Protein AF-X1A8I9-F1 (afdb_monomer_lite)

Sequence (189 aa):
MTPKPSTSNLKALINVIISNGKTGNLRSVVKTLADFEKEVKHHRGDAEIQLLLAEAYRHALEPFGVAKKFRDCEQMILKIEAILKTQSQSEDLQEFYGEAIGALIYHYIMNEMDKDVHKTLTKLGNFARKHQTNPFVQFNYAMALSQVAEYFSEKENKDIAYNILWEIVGLVTFFPGKEILTQVSDGLV

pLDDT: mean 90.45, std 12.4, range [36.66, 98.62]

Secondary structure (DSSP, 8-state):
-PPPPPHHHHHHHHHHHHHHHHTT-HHHHHHHHHHHHHHHTT-TT-HHHHHHHHHHHHHHHHHHHHTT-HHHHHHHHHHHHHHHHHSTT-HHHHHHHHHHHHHHHHHHHTTT-HHHHHHHHHHHHHHHHH-TT-HHHHHHHHHHHHHHHHHHHHTT-HHHHHHHHHHHHHHHHH-TTHHHHHHHHHTT-

Radius of gyration: 17.52 Å; chains: 1; bounding box: 38×37×51 Å

Organism: NCBI:txid412755

Foldseek 3Di:
DDDQDDPVVLVVLLVQLLVCLVVLVLVSLVVSLVVLCVNCVVVLVPLSSLLSNLSSLLSSLRSCLVVVVLVSLVVSLVSLVVSCVVVVPDLSSLLSSLSSLLSSLVSCLVVVVLVSNVVSLVVLVVSCVVVLQRVSSLLSSLLSLLSVLVSCVVVVVNVSNVVSVVVLVVSCVPRPPNPSSVVSVVVVD

Structure (mmCIF, N/CA/C/O backbone):
data_AF-X1A8I9-F1
#
_entry.id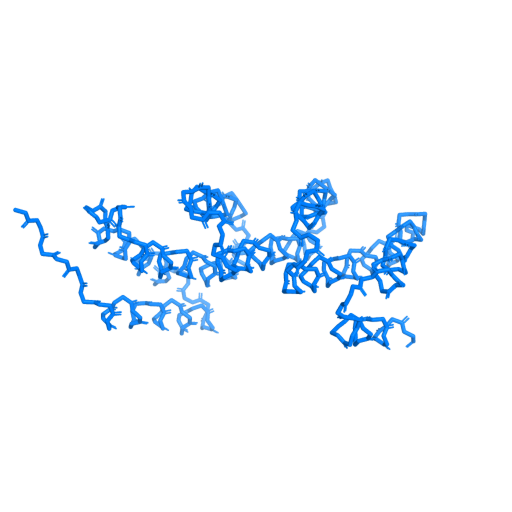   AF-X1A8I9-F1
#
loop_
_atom_site.group_PDB
_atom_site.id
_atom_site.type_symbol
_atom_site.label_atom_id
_atom_site.label_alt_id
_atom_site.label_comp_id
_atom_site.label_asym_id
_atom_site.label_entity_id
_atom_site.label_seq_id
_atom_site.pdbx_PDB_ins_code
_atom_site.Cartn_x
_atom_site.Cartn_y
_atom_site.Cartn_z
_atom_site.occupancy
_atom_site.B_iso_or_equiv
_atom_site.auth_seq_id
_atom_site.auth_comp_id
_atom_site.auth_asym_id
_atom_site.auth_atom_id
_atom_site.pdbx_PDB_model_num
ATOM 1 N N . MET A 1 1 ? -21.464 -5.418 25.730 1.00 61.88 1 MET A N 1
ATOM 2 C CA . MET A 1 1 ? -20.718 -4.673 24.692 1.00 61.88 1 MET A CA 1
ATOM 3 C C . MET A 1 1 ? -19.238 -4.869 24.960 1.00 61.88 1 MET A C 1
ATOM 5 O O . MET A 1 1 ? -18.848 -4.795 26.118 1.00 61.88 1 MET A O 1
ATOM 9 N N . THR A 1 2 ? -18.441 -5.194 23.944 1.00 78.44 2 THR A N 1
ATOM 10 C CA . THR A 1 2 ? -16.981 -5.312 24.086 1.00 78.44 2 THR A CA 1
ATOM 11 C C . THR A 1 2 ? -16.399 -3.914 24.333 1.00 78.44 2 THR A C 1
ATOM 13 O O . THR A 1 2 ? -16.814 -2.992 23.626 1.00 78.44 2 THR A O 1
ATOM 16 N N . PRO A 1 3 ? -15.497 -3.714 25.313 1.00 87.00 3 PRO A N 1
ATOM 17 C CA . PRO A 1 3 ? -14.913 -2.398 25.560 1.00 87.00 3 PRO A CA 1
ATOM 18 C C . PRO A 1 3 ? -14.210 -1.857 24.307 1.00 87.00 3 PRO A C 1
ATOM 20 O O . PRO A 1 3 ? -13.657 -2.636 23.524 1.00 87.00 3 PRO A O 1
ATOM 23 N N . LYS A 1 4 ? -14.243 -0.530 24.106 1.00 90.25 4 LYS A N 1
ATOM 24 C CA . LYS A 1 4 ? -13.444 0.130 23.062 1.00 90.25 4 LYS A CA 1
ATOM 25 C C . LYS A 1 4 ? -11.959 -0.100 23.380 1.00 90.25 4 LYS A C 1
ATOM 27 O O . LYS A 1 4 ? -11.560 0.164 24.517 1.00 90.25 4 LYS A O 1
ATOM 32 N N . PRO A 1 5 ? -11.151 -0.605 22.434 1.00 91.62 5 PRO A N 1
ATOM 33 C CA . PRO A 1 5 ? -9.731 -0.798 22.667 1.00 91.62 5 PRO A CA 1
ATOM 34 C C . PRO A 1 5 ? -9.033 0.543 22.866 1.00 91.62 5 PRO A C 1
ATOM 36 O O . PRO A 1 5 ? -9.417 1.558 22.281 1.00 91.62 5 PRO A O 1
ATOM 39 N N . SER A 1 6 ? -7.987 0.542 23.689 1.00 94.56 6 SER A N 1
ATOM 40 C CA . SER A 1 6 ? -7.171 1.737 23.882 1.00 94.56 6 SER A CA 1
ATOM 41 C C . SER A 1 6 ? -6.434 2.084 22.591 1.00 94.56 6 SER A C 1
ATOM 43 O O . SER A 1 6 ? -5.665 1.272 22.072 1.00 94.56 6 SER A O 1
ATOM 45 N N . THR A 1 7 ? -6.601 3.312 22.104 1.00 94.25 7 THR A N 1
ATOM 46 C CA . THR A 1 7 ? -5.900 3.803 20.909 1.00 94.25 7 THR A CA 1
ATOM 47 C C . THR A 1 7 ? -4.387 3.843 21.120 1.00 94.25 7 THR A C 1
ATOM 49 O O . THR A 1 7 ? -3.635 3.594 20.180 1.00 94.25 7 THR A O 1
ATOM 52 N N . SER A 1 8 ? -3.915 4.040 22.358 1.00 95.19 8 SER A N 1
ATOM 53 C CA . SER A 1 8 ? -2.490 3.919 22.691 1.00 95.19 8 SER A CA 1
ATOM 54 C C . SER A 1 8 ? -1.966 2.491 22.513 1.00 95.19 8 SER A C 1
ATOM 56 O O . SER A 1 8 ? -0.863 2.308 21.999 1.00 95.19 8 SER A O 1
ATOM 58 N N . ASN A 1 9 ? -2.765 1.476 22.859 1.00 94.69 9 ASN A N 1
ATOM 59 C CA . ASN A 1 9 ? -2.388 0.075 22.668 1.00 94.69 9 ASN A CA 1
ATOM 60 C C . ASN A 1 9 ? -2.350 -0.276 21.177 1.00 94.69 9 ASN A C 1
ATOM 62 O O . ASN A 1 9 ? -1.416 -0.936 20.733 1.00 94.69 9 ASN A O 1
ATOM 66 N N . LEU A 1 10 ? -3.316 0.208 20.391 1.00 97.38 10 LEU A N 1
ATOM 67 C CA . LEU A 1 10 ? -3.319 0.022 18.937 1.00 97.38 10 LEU A CA 1
ATOM 68 C C . LEU A 1 10 ? -2.084 0.667 18.285 1.00 97.38 10 LEU A C 1
ATOM 70 O O . LEU A 1 10 ? -1.383 0.013 17.515 1.00 97.38 10 LEU A O 1
ATOM 74 N N . LYS A 1 11 ? -1.735 1.901 18.669 1.00 97.62 11 LYS A N 1
ATOM 75 C CA . LYS A 1 11 ? -0.495 2.558 18.216 1.00 97.62 11 LYS A CA 1
ATOM 76 C C . LYS A 1 11 ? 0.761 1.779 18.619 1.00 97.62 11 LYS A C 1
ATOM 78 O O . LYS A 1 11 ? 1.699 1.667 17.833 1.00 97.62 11 LYS A O 1
ATOM 83 N N . ALA A 1 12 ? 0.780 1.182 19.811 1.00 97.31 12 ALA A N 1
ATOM 84 C CA . ALA A 1 12 ? 1.879 0.313 20.224 1.00 97.31 12 ALA A CA 1
ATOM 85 C C . ALA A 1 12 ? 1.997 -0.937 19.332 1.00 97.31 12 ALA A C 1
ATOM 87 O O . ALA A 1 12 ? 3.107 -1.302 18.949 1.00 97.31 12 ALA A O 1
ATOM 88 N N . LEU A 1 13 ? 0.880 -1.560 18.938 1.00 97.81 13 LEU A N 1
ATOM 89 C CA . LEU A 1 13 ? 0.888 -2.691 18.002 1.00 97.81 13 LEU A CA 1
ATOM 90 C C . LEU A 1 13 ? 1.410 -2.291 16.610 1.00 97.81 13 LEU A C 1
ATOM 92 O O . LEU A 1 13 ? 2.198 -3.038 16.032 1.00 97.81 13 LEU A O 1
ATOM 96 N N . ILE A 1 14 ? 1.056 -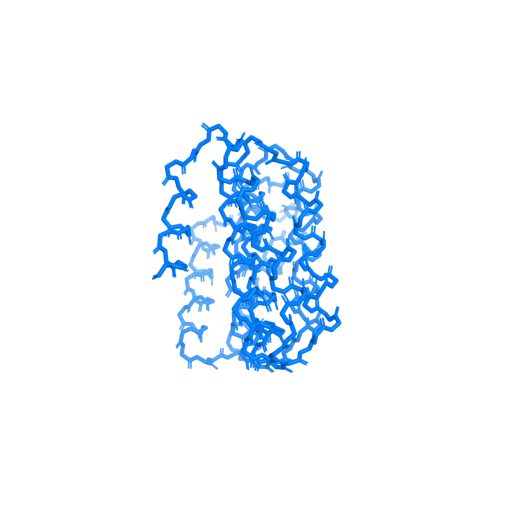1.105 16.100 1.00 98.19 14 ILE A N 1
ATOM 97 C CA . ILE A 1 14 ? 1.631 -0.562 14.850 1.00 98.19 14 ILE A CA 1
ATOM 98 C C . ILE A 1 14 ? 3.152 -0.421 14.974 1.00 98.19 14 ILE A C 1
ATOM 100 O O . ILE A 1 14 ? 3.891 -0.906 14.119 1.00 98.19 14 ILE A O 1
ATOM 104 N N . ASN A 1 15 ? 3.647 0.147 16.075 1.00 98.06 15 ASN A N 1
ATOM 105 C CA . ASN A 1 15 ? 5.089 0.264 16.310 1.00 98.06 15 ASN A CA 1
ATOM 106 C C . ASN A 1 15 ? 5.792 -1.102 16.360 1.00 98.06 15 ASN A C 1
ATOM 108 O O . ASN A 1 15 ? 6.912 -1.244 15.866 1.00 98.06 15 ASN A O 1
ATOM 112 N N . VAL A 1 16 ? 5.132 -2.125 16.910 1.00 97.88 16 VAL A N 1
ATOM 113 C CA . VAL A 1 16 ? 5.636 -3.506 16.902 1.00 97.88 16 VAL A CA 1
ATOM 114 C C . VAL A 1 16 ? 5.678 -4.069 15.477 1.00 97.88 16 VAL A C 1
ATOM 116 O O . VAL A 1 16 ? 6.679 -4.695 15.123 1.00 97.88 16 VAL A O 1
ATOM 119 N N . ILE A 1 17 ? 4.662 -3.820 14.641 1.00 98.31 17 ILE A N 1
ATOM 120 C CA . ILE A 1 17 ? 4.673 -4.180 13.209 1.00 98.31 17 ILE A CA 1
ATOM 121 C C . ILE A 1 17 ? 5.866 -3.521 12.509 1.00 98.31 17 ILE A C 1
ATOM 123 O O . ILE A 1 17 ? 6.646 -4.211 11.856 1.00 98.31 17 ILE A O 1
ATOM 127 N N . ILE A 1 18 ? 6.063 -2.216 12.708 1.00 97.56 18 ILE A N 1
ATOM 128 C CA . ILE A 1 18 ? 7.164 -1.451 12.106 1.00 97.56 18 ILE A CA 1
ATOM 129 C C . ILE A 1 18 ? 8.524 -2.010 12.533 1.00 97.56 18 ILE A C 1
ATOM 131 O O . ILE A 1 18 ? 9.386 -2.272 11.694 1.00 97.56 18 ILE A O 1
ATOM 135 N N . SER A 1 19 ? 8.732 -2.205 13.836 1.00 97.69 19 SER A N 1
ATOM 136 C CA . SER A 1 19 ? 10.005 -2.685 14.385 1.00 97.69 19 SER A CA 1
ATOM 137 C C . SER A 1 19 ? 10.343 -4.103 13.909 1.00 97.69 19 SER A C 1
ATOM 139 O O . SER A 1 19 ? 11.474 -4.371 13.495 1.00 97.69 19 SER A O 1
ATOM 141 N N . ASN A 1 20 ? 9.359 -5.006 13.888 1.00 97.50 20 ASN A N 1
ATOM 142 C CA . ASN A 1 20 ? 9.565 -6.361 13.376 1.00 97.50 20 ASN A CA 1
ATOM 143 C C . ASN A 1 20 ? 9.741 -6.386 11.854 1.00 97.50 20 ASN A C 1
ATOM 145 O O . ASN A 1 20 ? 10.536 -7.178 11.356 1.00 97.50 20 ASN A O 1
ATOM 149 N N . GLY A 1 21 ? 9.063 -5.500 11.119 1.00 95.19 21 GLY A N 1
ATOM 150 C CA . GLY A 1 21 ? 9.255 -5.338 9.680 1.00 95.19 21 GLY A CA 1
ATOM 151 C C . GLY A 1 21 ? 10.690 -4.935 9.340 1.00 95.19 21 GLY A C 1
ATOM 152 O O . GLY A 1 21 ? 11.332 -5.595 8.529 1.00 95.19 21 GLY A O 1
ATOM 153 N N . LYS A 1 22 ? 11.242 -3.941 10.052 1.00 94.50 22 LYS A N 1
ATOM 154 C CA . LYS A 1 22 ? 12.639 -3.488 9.891 1.00 94.50 22 LYS A CA 1
ATOM 155 C C . LYS A 1 22 ? 13.680 -4.575 10.168 1.00 94.50 22 LYS A C 1
ATOM 157 O O . LYS A 1 22 ? 14.777 -4.518 9.627 1.00 94.50 22 LYS A O 1
ATOM 162 N N . THR A 1 23 ? 13.355 -5.550 11.014 1.00 94.31 23 THR A N 1
ATOM 163 C CA . THR A 1 23 ? 14.250 -6.668 11.361 1.00 94.31 23 THR A CA 1
ATOM 164 C C . THR A 1 23 ? 13.974 -7.936 10.544 1.00 94.31 23 THR A C 1
ATOM 166 O O . THR A 1 23 ? 14.586 -8.971 10.799 1.00 94.31 23 THR A O 1
ATOM 169 N N . GLY A 1 24 ? 13.052 -7.888 9.573 1.00 92.12 24 GLY A N 1
ATOM 170 C CA . GLY A 1 24 ? 12.683 -9.037 8.740 1.00 92.12 24 GLY A CA 1
ATOM 171 C C . GLY A 1 24 ? 11.894 -10.129 9.475 1.00 92.12 24 GLY A C 1
ATOM 172 O O . GLY A 1 24 ? 11.687 -11.217 8.936 1.00 92.12 24 GLY A O 1
ATOM 173 N N . ASN A 1 25 ? 11.417 -9.871 10.697 1.00 96.69 25 ASN A N 1
ATOM 174 C CA . ASN A 1 25 ? 10.667 -10.840 11.493 1.00 96.69 25 ASN A CA 1
ATOM 175 C C . ASN A 1 25 ? 9.191 -10.906 11.059 1.00 96.69 25 ASN A C 1
ATOM 177 O O . ASN A 1 25 ? 8.275 -10.520 11.794 1.00 96.69 25 ASN A O 1
ATOM 181 N N . LEU A 1 26 ? 8.954 -11.435 9.855 1.00 97.25 26 LEU A N 1
ATOM 182 C CA . LEU A 1 26 ? 7.621 -11.532 9.256 1.00 97.25 26 LEU A CA 1
ATOM 183 C C . LEU A 1 26 ? 6.633 -12.309 10.135 1.00 97.25 26 LEU A C 1
ATOM 185 O O . LEU A 1 26 ? 5.469 -11.935 10.236 1.00 97.25 26 LEU A O 1
ATOM 189 N N . ARG A 1 27 ? 7.082 -13.373 10.814 1.00 97.75 27 ARG A N 1
ATOM 190 C CA . ARG A 1 27 ? 6.214 -14.164 11.703 1.00 97.75 27 ARG A CA 1
ATOM 191 C C . ARG A 1 27 ? 5.628 -13.305 12.823 1.00 97.75 27 ARG A C 1
ATOM 193 O O . ARG A 1 27 ? 4.457 -13.466 13.163 1.00 97.75 27 ARG A O 1
ATOM 200 N N . SER A 1 28 ? 6.438 -12.413 13.391 1.00 97.69 28 SER A N 1
ATOM 201 C CA . SER A 1 28 ? 5.985 -11.477 14.417 1.00 97.69 28 SER A CA 1
ATOM 202 C C . SER A 1 28 ? 5.015 -10.451 13.835 1.00 97.69 28 SER A C 1
ATOM 204 O O . SER A 1 28 ? 3.942 -10.267 14.396 1.00 97.69 28 SER A O 1
ATOM 206 N N . VAL A 1 29 ? 5.312 -9.893 12.653 1.00 98.25 29 VAL A N 1
ATOM 207 C CA . VAL A 1 29 ? 4.397 -8.979 11.942 1.00 98.25 29 VAL A CA 1
ATOM 208 C C . VAL A 1 29 ? 3.024 -9.618 11.713 1.00 98.25 29 VAL A C 1
ATOM 210 O O . VAL A 1 29 ? 2.011 -9.026 12.074 1.00 98.25 29 VAL A O 1
ATOM 213 N N . VAL A 1 30 ? 2.982 -10.846 11.181 1.00 98.12 30 VAL A N 1
ATOM 214 C CA . VAL A 1 30 ? 1.737 -11.602 10.945 1.00 98.12 30 VAL A CA 1
ATOM 215 C C . VAL A 1 30 ? 0.946 -11.765 12.241 1.00 98.12 30 VAL A C 1
ATOM 217 O O . VAL A 1 30 ? -0.258 -11.518 12.269 1.00 98.12 30 VAL A O 1
ATOM 220 N N . LYS A 1 31 ? 1.619 -12.172 13.324 1.00 98.25 31 LYS A N 1
ATOM 221 C CA . LYS A 1 31 ? 0.973 -12.368 14.622 1.00 98.25 31 LYS A CA 1
ATOM 222 C C . LYS A 1 31 ? 0.409 -11.053 15.164 1.00 98.25 31 LYS A C 1
ATOM 224 O O . LYS A 1 31 ? -0.756 -11.012 15.539 1.00 98.25 31 LYS A O 1
ATOM 229 N N . THR A 1 32 ? 1.208 -9.988 15.175 1.00 98.19 32 THR A N 1
ATOM 230 C CA . THR A 1 32 ? 0.796 -8.677 15.689 1.00 98.19 32 THR A CA 1
ATOM 231 C C . THR A 1 32 ? -0.357 -8.089 14.881 1.00 98.19 32 THR A C 1
ATOM 233 O O . THR A 1 32 ? -1.281 -7.540 15.474 1.00 98.19 32 THR A O 1
ATOM 236 N N . LEU A 1 33 ? -0.354 -8.246 13.554 1.00 98.19 33 LEU A N 1
ATOM 237 C CA . LEU A 1 33 ? -1.463 -7.806 12.711 1.00 98.19 33 LEU A CA 1
ATOM 238 C C . LEU A 1 33 ? -2.749 -8.594 13.007 1.00 98.19 33 LEU A C 1
ATOM 240 O O . LEU A 1 33 ? -3.811 -7.994 13.136 1.00 98.19 33 LEU A O 1
ATOM 244 N N . ALA A 1 34 ? -2.663 -9.916 13.188 1.00 97.81 34 ALA A N 1
ATOM 245 C CA . ALA A 1 34 ? -3.818 -10.735 13.562 1.00 97.81 34 ALA A CA 1
ATOM 246 C C . ALA A 1 34 ? -4.368 -10.377 14.957 1.00 97.81 34 ALA A C 1
ATOM 248 O O . ALA A 1 34 ? -5.585 -10.328 15.156 1.00 97.81 34 ALA A O 1
ATOM 249 N N . ASP A 1 35 ? -3.484 -10.096 15.919 1.00 96.00 35 ASP A N 1
ATOM 250 C CA . ASP A 1 35 ? -3.868 -9.623 17.251 1.00 96.00 35 ASP A CA 1
ATOM 251 C C . ASP A 1 35 ? -4.566 -8.253 17.162 1.00 96.00 35 ASP A C 1
ATOM 253 O O . ASP A 1 35 ? -5.617 -8.061 17.777 1.00 96.00 35 ASP A O 1
ATOM 257 N N . PHE A 1 36 ? -4.056 -7.341 16.323 1.00 97.38 36 PHE A N 1
ATOM 258 C CA . PHE A 1 36 ? -4.693 -6.054 16.035 1.00 97.38 36 PHE A CA 1
ATOM 259 C C . PHE A 1 36 ? -6.101 -6.251 15.453 1.00 97.38 36 PHE A C 1
ATOM 261 O O . PHE A 1 36 ? -7.072 -5.717 15.991 1.00 97.38 36 PHE A O 1
ATOM 268 N N . GLU A 1 37 ? -6.245 -7.042 14.384 1.00 96.75 37 GLU A N 1
ATOM 269 C CA . GLU A 1 37 ? -7.536 -7.328 13.740 1.00 96.75 37 GLU A CA 1
ATOM 270 C C . GLU A 1 37 ? -8.562 -7.894 14.732 1.00 96.75 37 GLU A C 1
ATOM 272 O O . GLU A 1 37 ? -9.739 -7.514 14.721 1.00 96.75 37 GLU A O 1
ATOM 277 N N . LYS A 1 38 ? -8.119 -8.797 15.613 1.00 95.38 38 LYS A N 1
ATOM 278 C CA . LYS A 1 38 ? -8.961 -9.407 16.644 1.00 95.38 38 LYS A CA 1
ATOM 279 C C . LYS A 1 38 ? -9.448 -8.382 17.664 1.00 95.38 38 LYS A C 1
ATOM 281 O O . LYS A 1 38 ? -10.610 -8.463 18.068 1.00 95.38 38 LYS A O 1
ATOM 286 N N . GLU A 1 39 ? -8.587 -7.454 18.063 1.00 95.06 39 GLU A N 1
ATOM 287 C CA . GLU A 1 39 ? -8.893 -6.407 19.039 1.00 95.06 39 GLU A CA 1
ATOM 288 C C . GLU A 1 39 ? -9.952 -5.431 18.500 1.00 95.06 39 GLU A C 1
ATOM 290 O O . GLU A 1 39 ? -10.891 -5.042 19.200 1.00 95.06 39 GLU A O 1
ATOM 295 N N . VAL A 1 40 ? -9.874 -5.100 17.209 1.00 96.12 40 VAL A N 1
ATOM 296 C CA . VAL A 1 40 ? -10.750 -4.096 16.584 1.00 96.12 40 VAL A CA 1
ATOM 297 C C . VAL A 1 40 ? -11.999 -4.675 15.914 1.00 96.12 40 VAL A C 1
ATOM 299 O O . VAL A 1 40 ? -12.860 -3.924 15.455 1.00 96.12 40 VAL A O 1
ATOM 302 N N . LYS A 1 41 ? -12.162 -6.007 15.877 1.00 94.81 41 LYS A N 1
ATOM 303 C CA . LYS A 1 41 ? -13.223 -6.688 15.104 1.00 94.81 41 LYS A CA 1
ATOM 304 C C . LYS A 1 41 ? -14.652 -6.224 15.406 1.00 94.81 41 LYS A C 1
ATOM 306 O O . LYS A 1 41 ? -15.509 -6.308 14.526 1.00 94.81 41 LYS A O 1
ATOM 311 N N . HIS A 1 42 ? -14.916 -5.773 16.634 1.00 94.25 42 HIS A N 1
ATOM 312 C CA . HIS A 1 42 ? -16.237 -5.325 17.095 1.00 94.25 42 HIS A CA 1
ATOM 313 C C . HIS A 1 42 ? -16.442 -3.807 16.981 1.00 94.25 42 HIS A C 1
ATOM 315 O O . HIS A 1 42 ? -17.520 -3.320 17.303 1.00 94.25 42 HIS A O 1
ATOM 321 N N . HIS A 1 43 ? -15.444 -3.079 16.476 1.00 93.44 43 HIS A N 1
ATOM 322 C CA . HIS A 1 43 ? -15.409 -1.615 16.414 1.00 93.44 43 HIS A CA 1
ATOM 323 C C . HIS A 1 43 ? -15.286 -1.112 14.969 1.00 93.44 43 HIS A C 1
ATOM 325 O O . HIS A 1 43 ? -14.605 -0.134 14.680 1.00 93.44 43 HIS A O 1
ATOM 331 N N . ARG A 1 44 ? -15.962 -1.794 14.032 1.00 89.56 44 ARG A N 1
ATOM 332 C CA . ARG A 1 44 ? -15.927 -1.471 12.589 1.00 89.56 44 ARG A CA 1
ATOM 333 C C . ARG A 1 44 ? -16.541 -0.116 12.230 1.00 89.56 44 ARG A C 1
ATOM 335 O O . ARG A 1 44 ? -16.253 0.403 11.161 1.00 89.56 44 ARG A O 1
ATOM 342 N N . GLY A 1 45 ? -17.400 0.421 13.095 1.00 91.75 45 GLY A N 1
ATOM 343 C CA . GLY A 1 45 ? -18.020 1.736 12.918 1.00 91.75 45 GLY A CA 1
ATOM 344 C C . GLY A 1 45 ? -17.215 2.896 13.507 1.00 91.75 45 GLY A C 1
ATOM 345 O O . GLY A 1 45 ? -17.628 4.039 13.357 1.00 91.75 45 GLY A O 1
ATOM 346 N N . ASP A 1 46 ? -16.104 2.623 14.195 1.00 95.75 46 ASP A N 1
ATOM 347 C CA . ASP A 1 46 ? -15.276 3.658 14.811 1.00 95.75 46 ASP A CA 1
ATOM 348 C C . ASP A 1 46 ? -14.192 4.114 13.825 1.00 95.75 46 ASP A C 1
ATOM 350 O O . ASP A 1 46 ? -13.270 3.361 13.506 1.00 95.75 46 ASP A O 1
ATOM 354 N N . ALA A 1 47 ? -14.339 5.342 13.323 1.00 95.56 47 ALA A N 1
ATOM 355 C CA . ALA A 1 47 ? -13.480 5.925 12.294 1.00 95.56 47 ALA A CA 1
ATOM 356 C C . ALA A 1 47 ? -11.995 5.937 12.692 1.00 95.56 47 ALA A C 1
ATOM 358 O O . ALA A 1 47 ? -11.147 5.525 11.904 1.00 95.56 47 ALA A O 1
ATOM 359 N N . GLU A 1 48 ? -11.694 6.326 13.934 1.00 96.31 48 GLU A N 1
ATOM 360 C CA . GLU A 1 48 ? -10.328 6.395 14.465 1.00 96.31 48 GLU A CA 1
ATOM 361 C C . GLU A 1 48 ? -9.692 5.000 14.530 1.00 96.31 48 GLU A C 1
ATOM 363 O O . GLU A 1 48 ? -8.546 4.803 14.128 1.00 96.31 48 GLU A O 1
ATOM 368 N N . ILE A 1 49 ? -10.451 3.996 14.976 1.00 97.00 49 ILE A N 1
ATOM 369 C CA . ILE A 1 49 ? -9.972 2.610 15.016 1.00 97.00 49 ILE A CA 1
ATOM 370 C C . ILE A 1 49 ? -9.739 2.061 13.605 1.00 97.00 49 ILE A C 1
ATOM 372 O O . ILE A 1 49 ? -8.754 1.357 13.375 1.00 97.00 49 ILE A O 1
ATOM 376 N N . GLN A 1 50 ? -10.633 2.356 12.659 1.00 97.69 50 GLN A N 1
ATOM 377 C CA . GLN A 1 50 ? -10.464 1.912 11.276 1.00 97.69 50 GLN A CA 1
ATOM 378 C C . GLN A 1 50 ? -9.282 2.607 10.587 1.00 97.69 50 GLN A C 1
ATOM 380 O O . GLN A 1 50 ? -8.588 1.958 9.806 1.00 97.69 50 GLN A O 1
ATOM 385 N N . LEU A 1 51 ? -9.009 3.874 10.910 1.00 98.00 51 LEU A N 1
ATOM 386 C CA . LEU A 1 51 ? -7.819 4.583 10.440 1.00 98.00 51 LEU A CA 1
ATOM 387 C C . LEU A 1 51 ? -6.536 3.887 10.915 1.00 98.00 51 LEU A C 1
ATOM 389 O O . LEU A 1 51 ? -5.688 3.543 10.095 1.00 98.00 51 LEU A O 1
ATOM 393 N N . LEU A 1 52 ? -6.439 3.574 12.212 1.00 98.31 52 LEU A N 1
ATOM 394 C CA . LEU A 1 52 ? -5.289 2.849 12.771 1.00 98.31 52 LEU A CA 1
ATOM 395 C C . LEU A 1 52 ? -5.154 1.432 12.184 1.00 98.31 52 LEU A C 1
ATOM 397 O O . LEU A 1 52 ? -4.048 0.934 11.986 1.00 98.31 52 LEU A O 1
ATOM 401 N N . LEU A 1 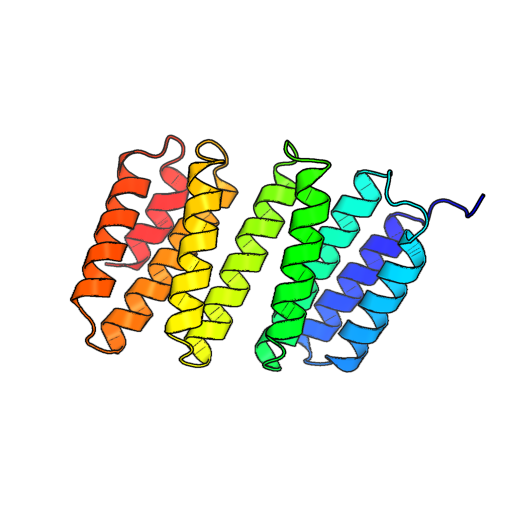53 ? -6.270 0.763 11.879 1.00 98.38 53 LEU A N 1
ATOM 402 C CA . LEU A 1 53 ? -6.236 -0.536 11.207 1.00 98.38 53 LEU A CA 1
ATOM 403 C C . LEU A 1 53 ? -5.690 -0.423 9.771 1.00 98.38 53 LEU A C 1
ATOM 405 O O . LEU A 1 53 ? -4.906 -1.272 9.347 1.00 98.38 53 LEU A O 1
ATOM 409 N N . ALA A 1 54 ? -6.083 0.613 9.025 1.00 98.50 54 ALA A N 1
ATOM 410 C CA . ALA A 1 54 ? -5.553 0.874 7.688 1.00 98.50 54 ALA A CA 1
ATOM 411 C C . ALA A 1 54 ? -4.048 1.185 7.724 1.00 98.50 54 ALA A C 1
ATOM 413 O O . ALA A 1 54 ? -3.291 0.621 6.933 1.00 98.50 54 ALA A O 1
ATOM 414 N N . GLU A 1 55 ? -3.609 1.992 8.692 1.00 98.38 55 GLU A N 1
ATOM 415 C CA . GLU A 1 55 ? -2.195 2.265 8.960 1.00 98.38 55 GLU A CA 1
ATOM 416 C C . GLU A 1 55 ? -1.421 0.962 9.244 1.00 98.38 55 GLU A C 1
ATOM 418 O O . GLU A 1 55 ? -0.376 0.702 8.644 1.00 98.38 55 GLU A O 1
ATOM 423 N N . ALA A 1 56 ? -1.963 0.076 10.088 1.00 98.44 56 ALA A N 1
ATOM 424 C CA . ALA A 1 56 ? -1.347 -1.217 10.389 1.00 98.44 56 ALA A CA 1
ATOM 425 C C . ALA A 1 56 ? -1.163 -2.091 9.133 1.00 98.44 56 ALA A C 1
ATOM 427 O O . ALA A 1 56 ? -0.084 -2.658 8.937 1.00 98.44 56 ALA A O 1
ATOM 428 N N . TYR A 1 57 ? -2.173 -2.172 8.256 1.00 98.62 57 TYR A N 1
ATOM 429 C CA . TYR A 1 57 ? -2.049 -2.872 6.970 1.00 98.62 57 TYR A CA 1
ATOM 430 C C . TYR A 1 57 ? -0.976 -2.249 6.076 1.00 98.62 57 TYR A C 1
ATOM 432 O O . TYR A 1 57 ? -0.155 -2.969 5.509 1.00 98.62 57 TYR A O 1
ATOM 440 N N . ARG A 1 58 ? -0.951 -0.916 5.986 1.00 97.88 58 ARG A N 1
ATOM 441 C CA . ARG A 1 58 ? 0.024 -0.153 5.201 1.00 97.88 58 ARG A CA 1
ATOM 442 C C . ARG A 1 58 ? 1.459 -0.442 5.661 1.00 97.88 58 ARG A C 1
ATOM 444 O O . ARG A 1 58 ? 2.319 -0.720 4.832 1.00 97.88 58 ARG A O 1
ATOM 451 N N . HIS A 1 59 ? 1.718 -0.502 6.972 1.00 97.25 59 HIS A N 1
ATOM 452 C CA . HIS A 1 59 ? 3.032 -0.896 7.509 1.00 97.25 59 HIS A CA 1
ATOM 453 C C . HIS A 1 59 ? 3.369 -2.379 7.352 1.00 97.25 59 HIS A C 1
ATOM 455 O O . HIS A 1 59 ? 4.546 -2.714 7.221 1.00 97.25 59 HIS A O 1
ATOM 461 N N . ALA A 1 60 ? 2.378 -3.267 7.348 1.00 97.81 60 ALA A N 1
ATOM 462 C CA . ALA A 1 60 ? 2.611 -4.688 7.129 1.00 97.81 60 ALA A CA 1
ATOM 463 C C . ALA A 1 60 ? 2.943 -5.022 5.663 1.00 97.81 60 ALA A C 1
ATOM 465 O O . ALA A 1 60 ? 3.562 -6.053 5.417 1.00 97.81 60 ALA A O 1
ATOM 466 N N . LEU A 1 61 ? 2.593 -4.171 4.693 1.00 97.06 61 LEU A N 1
ATOM 467 C CA . LEU A 1 61 ? 2.857 -4.443 3.276 1.00 97.06 61 LEU A CA 1
ATOM 468 C C . LEU A 1 61 ? 4.331 -4.668 2.966 1.00 97.06 61 LEU A C 1
ATOM 470 O O . LEU A 1 61 ? 4.654 -5.619 2.261 1.00 97.06 61 LEU A O 1
ATOM 474 N N . GLU A 1 62 ? 5.215 -3.841 3.517 1.00 94.56 62 GLU A N 1
ATOM 475 C CA . GLU A 1 62 ? 6.645 -3.902 3.216 1.00 94.56 62 GLU A CA 1
ATOM 476 C C . GLU A 1 62 ? 7.277 -5.269 3.548 1.00 94.56 62 GLU A C 1
ATOM 478 O O . GLU A 1 62 ? 7.780 -5.932 2.639 1.00 94.56 62 GLU A O 1
ATOM 483 N N . PRO A 1 63 ? 7.203 -5.785 4.793 1.00 96.88 63 PRO A N 1
ATOM 484 C CA . PRO A 1 63 ? 7.774 -7.094 5.104 1.00 96.88 63 PRO A CA 1
ATOM 485 C C . PRO A 1 63 ? 7.106 -8.251 4.342 1.00 96.88 63 PRO A C 1
ATOM 487 O O . PRO A 1 63 ? 7.765 -9.254 4.062 1.00 96.88 63 PRO A O 1
ATOM 490 N N . PHE A 1 64 ? 5.821 -8.144 3.986 1.00 98.06 64 PHE A N 1
ATOM 491 C CA . PHE A 1 64 ? 5.160 -9.147 3.144 1.00 98.06 64 PHE A CA 1
ATOM 492 C C . PHE A 1 64 ? 5.644 -9.086 1.688 1.00 98.06 64 PHE A C 1
ATOM 494 O O . PHE A 1 64 ? 5.864 -10.137 1.080 1.00 98.06 64 PHE A O 1
ATOM 501 N N . GLY A 1 65 ? 5.851 -7.884 1.147 1.00 96.94 65 GLY A N 1
ATOM 502 C CA . GLY A 1 65 ? 6.395 -7.645 -0.189 1.00 96.94 65 GLY A CA 1
ATOM 503 C C . GLY A 1 65 ? 7.808 -8.201 -0.337 1.00 96.94 65 GLY A C 1
ATOM 504 O O . GLY A 1 65 ? 8.048 -9.015 -1.229 1.00 96.94 65 GLY A O 1
ATOM 505 N N . VAL A 1 66 ? 8.691 -7.902 0.624 1.00 96.06 66 VAL A N 1
ATOM 506 C CA . VAL A 1 66 ? 10.050 -8.474 0.702 1.00 96.06 66 VAL A CA 1
ATOM 507 C C . VAL A 1 66 ? 10.013 -10.007 0.726 1.00 96.06 66 VAL A C 1
ATOM 509 O O . VAL A 1 66 ? 10.811 -10.675 0.069 1.00 96.06 66 VAL A O 1
ATOM 512 N N . ALA A 1 67 ? 9.046 -10.590 1.436 1.00 96.88 67 ALA A N 1
ATOM 513 C CA . ALA A 1 67 ? 8.843 -12.036 1.494 1.00 96.88 67 ALA A CA 1
ATOM 514 C C . ALA A 1 67 ? 8.078 -12.625 0.290 1.00 96.88 67 ALA A C 1
ATOM 516 O O . ALA A 1 67 ? 7.706 -13.805 0.318 1.00 96.88 67 ALA A O 1
ATOM 517 N N . LYS A 1 68 ? 7.825 -11.824 -0.753 1.00 97.50 68 LYS A N 1
ATOM 518 C CA . LYS A 1 68 ? 7.106 -12.191 -1.985 1.00 97.50 68 LYS A CA 1
ATOM 519 C C . LYS A 1 68 ? 5.696 -12.737 -1.736 1.00 97.50 68 LYS A C 1
ATOM 521 O O . LYS A 1 68 ? 5.185 -13.580 -2.474 1.00 97.50 68 LYS A O 1
ATOM 526 N N . LYS A 1 69 ? 5.040 -12.268 -0.673 1.00 97.88 69 LYS A N 1
ATOM 527 C CA . LYS A 1 69 ? 3.669 -12.637 -0.291 1.00 97.88 69 LYS A CA 1
ATOM 528 C C . LYS A 1 69 ? 2.641 -11.724 -0.966 1.00 97.88 69 LYS A C 1
ATOM 530 O O . LYS A 1 69 ? 1.763 -11.167 -0.317 1.00 97.88 69 LYS A O 1
ATOM 535 N N . PHE A 1 70 ? 2.730 -11.576 -2.289 1.00 97.88 70 PHE A N 1
ATOM 536 C CA . PHE A 1 70 ? 1.966 -10.561 -3.030 1.00 97.88 70 PHE A CA 1
ATOM 537 C C . PHE A 1 70 ? 0.451 -10.698 -2.890 1.00 97.88 70 PHE A C 1
ATOM 539 O O . PHE A 1 70 ? -0.244 -9.700 -2.743 1.00 97.88 70 PHE A O 1
ATOM 546 N N . ARG A 1 71 ? -0.070 -11.928 -2.832 1.00 98.00 71 ARG A N 1
ATOM 547 C CA . ARG A 1 71 ? -1.505 -12.158 -2.617 1.00 98.00 71 ARG A CA 1
ATOM 548 C C . ARG A 1 71 ? -1.991 -11.611 -1.272 1.00 98.00 71 ARG A C 1
ATOM 550 O O . ARG A 1 71 ? -3.114 -11.120 -1.182 1.00 98.00 71 ARG A O 1
ATOM 557 N N . ASP A 1 72 ? -1.163 -11.700 -0.237 1.00 98.31 72 ASP A N 1
ATOM 558 C CA . ASP A 1 72 ? -1.479 -11.144 1.078 1.00 98.31 72 ASP A CA 1
ATOM 559 C C . ASP A 1 72 ? -1.402 -9.609 1.037 1.00 98.31 72 ASP A C 1
ATOM 561 O O . ASP A 1 72 ? -2.271 -8.936 1.594 1.00 98.31 72 ASP A O 1
ATOM 565 N N . CYS A 1 73 ? -0.443 -9.045 0.289 1.00 98.38 73 CYS A N 1
ATOM 566 C CA . CYS A 1 73 ? -0.377 -7.606 0.024 1.00 98.38 73 CYS A CA 1
ATOM 567 C C . CYS A 1 73 ? -1.641 -7.084 -0.675 1.00 98.38 73 CYS A C 1
ATOM 569 O O . CYS A 1 73 ? -2.255 -6.118 -0.223 1.00 98.38 73 CYS A O 1
ATOM 571 N N . GLU A 1 74 ? -2.088 -7.754 -1.739 1.00 98.44 74 GLU A N 1
ATOM 572 C CA . GLU A 1 74 ? -3.320 -7.403 -2.451 1.00 98.44 74 GLU A CA 1
ATOM 573 C C . GLU A 1 74 ? -4.547 -7.450 -1.530 1.00 98.44 74 GLU A C 1
ATOM 575 O O . GLU A 1 74 ? -5.399 -6.561 -1.579 1.00 98.44 74 GLU A O 1
ATOM 580 N N . GLN A 1 75 ? -4.633 -8.454 -0.650 1.00 98.44 75 GLN A N 1
ATOM 581 C CA . GLN A 1 75 ? -5.711 -8.539 0.336 1.00 98.44 75 GLN A CA 1
ATOM 582 C C . GLN A 1 75 ? -5.675 -7.381 1.335 1.00 98.44 75 GLN A C 1
ATOM 584 O O . GLN A 1 75 ? -6.727 -6.823 1.644 1.00 98.44 75 GLN A O 1
ATOM 589 N N . MET A 1 76 ? -4.497 -6.992 1.825 1.00 98.44 76 MET A N 1
ATOM 590 C CA . MET A 1 76 ? -4.354 -5.836 2.715 1.00 98.44 76 MET A CA 1
ATOM 591 C C . MET A 1 76 ? -4.780 -4.536 2.022 1.00 98.44 76 MET A C 1
ATOM 593 O O . MET A 1 76 ? -5.557 -3.773 2.594 1.00 98.44 76 MET A O 1
ATOM 597 N N . ILE A 1 77 ? -4.395 -4.330 0.759 1.00 98.62 77 ILE A N 1
ATOM 598 C CA . ILE A 1 77 ? -4.844 -3.179 -0.043 1.00 98.62 77 ILE A CA 1
ATOM 599 C C . ILE A 1 77 ? -6.368 -3.174 -0.203 1.00 98.62 77 ILE A C 1
ATOM 601 O O . ILE A 1 77 ? -6.992 -2.124 -0.074 1.00 98.62 77 ILE A O 1
ATOM 605 N N . LEU A 1 78 ? -6.997 -4.330 -0.444 1.00 98.56 78 LEU A N 1
ATOM 606 C CA . LEU A 1 78 ? -8.461 -4.431 -0.519 1.00 98.56 78 LEU A CA 1
ATOM 607 C C . LEU A 1 78 ? -9.140 -4.091 0.815 1.00 98.56 78 LEU A C 1
ATOM 609 O O . LEU A 1 78 ? -10.224 -3.505 0.815 1.00 98.56 78 LEU A O 1
ATOM 613 N N . LYS A 1 79 ? -8.518 -4.432 1.949 1.00 98.25 79 LYS A N 1
ATOM 614 C CA . LYS A 1 79 ? -9.023 -4.060 3.277 1.00 98.25 79 LYS A CA 1
ATOM 615 C C . LYS A 1 79 ? -8.908 -2.553 3.521 1.00 98.25 79 LYS A C 1
ATOM 617 O O . LYS A 1 79 ? -9.881 -1.963 3.985 1.00 98.25 79 LYS A O 1
ATOM 622 N N . ILE A 1 80 ? -7.790 -1.925 3.142 1.00 98.44 80 ILE A N 1
ATOM 623 C CA . ILE A 1 80 ? -7.644 -0.457 3.165 1.00 98.44 80 ILE A CA 1
ATOM 624 C C . ILE A 1 80 ? -8.706 0.188 2.263 1.00 98.44 80 ILE A C 1
ATOM 626 O O . ILE A 1 80 ? -9.402 1.103 2.690 1.00 98.44 80 ILE A O 1
ATOM 630 N N . GLU A 1 81 ? -8.915 -0.336 1.051 1.00 98.25 81 GLU A N 1
ATOM 631 C CA . GLU A 1 81 ? -9.933 0.164 0.114 1.00 98.25 81 GLU A CA 1
ATOM 632 C C . GLU A 1 81 ? -11.350 0.101 0.699 1.00 98.25 81 GLU A C 1
ATOM 634 O O . GLU A 1 81 ? -12.154 1.012 0.507 1.00 98.25 81 GLU A O 1
ATOM 639 N N . ALA A 1 82 ? -11.678 -0.986 1.402 1.00 97.94 82 ALA A N 1
ATOM 640 C CA . ALA A 1 82 ? -12.977 -1.150 2.042 1.00 97.94 82 ALA A CA 1
ATOM 641 C C . ALA A 1 82 ? -13.198 -0.121 3.161 1.00 97.94 82 ALA A C 1
ATOM 643 O O . ALA A 1 82 ? -14.303 0.405 3.283 1.00 97.94 82 ALA A O 1
ATOM 644 N N . ILE A 1 83 ? -12.153 0.193 3.933 1.00 97.94 83 ILE A N 1
ATOM 645 C CA . ILE A 1 83 ? -12.184 1.240 4.963 1.00 97.94 83 ILE A CA 1
ATOM 646 C C . ILE A 1 83 ? -12.317 2.624 4.314 1.00 97.94 83 ILE A C 1
ATOM 648 O O . ILE A 1 83 ? -13.168 3.417 4.710 1.00 97.94 83 ILE A O 1
ATOM 652 N N . LEU A 1 84 ? -11.543 2.902 3.263 1.00 97.56 84 LEU A N 1
ATOM 653 C CA . LEU A 1 84 ? -11.622 4.163 2.529 1.00 97.56 84 LEU A CA 1
ATOM 654 C C . LEU A 1 84 ? -13.013 4.381 1.913 1.00 97.56 84 LEU A C 1
ATOM 656 O O . LEU A 1 84 ? -13.519 5.496 1.923 1.00 97.56 84 LEU A O 1
ATOM 660 N N . LYS A 1 85 ? -13.690 3.331 1.431 1.00 96.62 85 LYS A N 1
ATOM 661 C CA . LYS A 1 85 ? -15.061 3.448 0.894 1.00 96.62 85 LYS A CA 1
ATOM 662 C C . LYS A 1 85 ? -16.074 3.945 1.922 1.00 96.62 85 LYS A C 1
ATOM 664 O O . LYS A 1 85 ? -17.011 4.639 1.540 1.00 96.62 85 LYS A O 1
ATOM 669 N N . THR A 1 86 ? -15.911 3.602 3.199 1.00 95.56 86 THR A N 1
ATOM 670 C CA . THR A 1 86 ? -16.808 4.083 4.263 1.00 95.56 86 THR A CA 1
ATOM 671 C C . THR A 1 86 ? -16.414 5.464 4.786 1.00 95.56 86 THR A C 1
ATOM 673 O O . THR A 1 86 ? -17.220 6.111 5.449 1.00 95.56 86 THR A O 1
ATOM 676 N N . GLN A 1 87 ? -15.207 5.934 4.461 1.00 95.12 87 GLN A N 1
ATOM 677 C CA . GLN A 1 87 ? -14.620 7.191 4.930 1.00 95.12 87 GLN A CA 1
ATOM 678 C C . GLN A 1 87 ? -13.932 7.943 3.780 1.00 95.12 87 GLN A C 1
ATOM 680 O O . GLN A 1 87 ? -12.780 8.359 3.883 1.00 95.12 87 GLN A O 1
ATOM 685 N N . SER A 1 88 ? -14.636 8.120 2.659 1.00 92.38 88 SER A N 1
ATOM 686 C CA . SER A 1 88 ? -14.019 8.531 1.387 1.00 92.38 88 SER A CA 1
ATOM 687 C C . SER A 1 88 ? -13.363 9.912 1.403 1.00 92.38 88 SER A C 1
ATOM 689 O O . SER A 1 88 ? -12.570 10.210 0.516 1.00 92.38 88 SER A O 1
ATOM 691 N N . GLN A 1 89 ? -13.712 10.757 2.375 1.00 93.38 89 GLN A N 1
ATOM 692 C CA . GLN A 1 89 ? -13.178 12.113 2.539 1.00 93.38 89 GLN A CA 1
ATOM 693 C C . GLN A 1 89 ? -11.925 12.171 3.426 1.00 93.38 89 GLN A C 1
ATOM 695 O O . GLN A 1 89 ? -11.339 13.236 3.562 1.00 93.38 89 GLN A O 1
ATOM 700 N N . SER A 1 90 ? -11.517 11.060 4.049 1.00 96.38 90 SER A N 1
ATOM 701 C CA . SER A 1 90 ? -10.298 11.025 4.861 1.00 96.38 90 SER A CA 1
ATOM 702 C C . SER A 1 90 ? -9.069 11.082 3.956 1.00 96.38 90 SER A C 1
ATOM 704 O O . SER A 1 90 ? -8.804 10.138 3.211 1.00 96.38 90 SER A O 1
ATOM 706 N N . GLU A 1 91 ? -8.329 12.188 4.024 1.00 95.31 91 GLU A N 1
ATOM 707 C CA . GLU A 1 91 ? -7.082 12.365 3.273 1.00 95.31 91 GLU A CA 1
ATOM 708 C C . GLU A 1 91 ? -6.021 11.346 3.705 1.00 95.31 91 GLU A C 1
ATOM 710 O O . GLU A 1 91 ? -5.425 10.720 2.833 1.00 95.31 91 GLU A O 1
ATOM 715 N N . ASP A 1 92 ? -5.900 11.066 5.008 1.00 96.00 92 ASP A N 1
ATOM 716 C CA . ASP A 1 92 ? -4.998 10.033 5.542 1.00 96.00 92 ASP A CA 1
ATOM 717 C C . ASP A 1 92 ? -5.279 8.646 4.934 1.00 96.00 92 ASP A C 1
ATOM 719 O O . ASP A 1 92 ? -4.369 7.929 4.523 1.00 96.00 92 ASP A O 1
ATOM 723 N N . LEU A 1 93 ? -6.553 8.244 4.818 1.00 98.06 93 LEU A N 1
ATOM 724 C CA . LEU A 1 93 ? -6.906 6.962 4.195 1.00 98.06 93 LEU A CA 1
ATOM 725 C C . LEU A 1 93 ? -6.644 6.955 2.687 1.00 98.06 93 LEU A C 1
ATOM 727 O O . LEU A 1 93 ? -6.314 5.904 2.131 1.00 98.06 93 LEU A O 1
ATOM 731 N N . GLN A 1 94 ? -6.812 8.097 2.016 1.00 97.81 94 GLN A N 1
ATOM 732 C CA . GLN A 1 94 ? -6.465 8.230 0.602 1.00 97.81 94 GLN A CA 1
ATOM 733 C C . GLN A 1 94 ? -4.950 8.091 0.402 1.00 97.81 94 GLN A C 1
ATOM 735 O O . GLN A 1 94 ? -4.521 7.386 -0.512 1.00 97.81 94 GLN A O 1
ATOM 740 N N . GLU A 1 95 ? -4.155 8.704 1.279 1.00 95.50 95 GLU A N 1
ATOM 741 C CA . GLU A 1 95 ? -2.698 8.590 1.302 1.00 95.50 95 GLU A CA 1
ATOM 742 C C . GLU A 1 95 ? -2.255 7.152 1.584 1.00 95.50 95 GLU A C 1
ATOM 744 O O . GLU A 1 95 ? -1.556 6.570 0.757 1.00 95.50 95 GLU A O 1
ATOM 749 N N . PHE A 1 96 ? -2.741 6.521 2.660 1.00 97.94 96 PHE A N 1
ATOM 750 C CA . PHE A 1 96 ? -2.404 5.129 2.984 1.00 97.94 96 PHE A CA 1
ATOM 751 C C . PHE A 1 96 ? -2.736 4.170 1.846 1.00 97.94 96 PHE A C 1
ATOM 753 O O . PHE A 1 96 ? -1.991 3.224 1.596 1.00 97.94 96 PHE A O 1
ATOM 760 N N . TYR A 1 97 ? -3.845 4.397 1.140 1.00 98.50 97 TYR A N 1
ATOM 761 C CA . TYR A 1 97 ? -4.199 3.597 -0.024 1.00 98.50 97 TYR A CA 1
ATOM 762 C C . TYR A 1 97 ? -3.251 3.831 -1.210 1.00 98.50 97 TYR A C 1
ATOM 764 O O . TYR A 1 97 ? -2.835 2.864 -1.851 1.00 98.50 97 TYR A O 1
ATOM 772 N N . GLY A 1 98 ? -2.889 5.088 -1.486 1.00 97.62 98 GLY A N 1
ATOM 773 C CA . GLY A 1 98 ? -1.915 5.451 -2.517 1.00 97.62 98 GLY A CA 1
ATOM 774 C C . GLY A 1 98 ? -0.537 4.844 -2.253 1.00 97.62 98 GLY A C 1
ATOM 775 O O . GLY A 1 98 ? -0.003 4.147 -3.118 1.00 97.62 98 GLY A O 1
ATOM 776 N N . GLU A 1 99 ? -0.011 5.022 -1.039 1.00 96.75 99 GLU A N 1
ATOM 777 C CA . GLU A 1 99 ? 1.254 4.428 -0.592 1.00 96.75 99 GLU A CA 1
ATOM 778 C C . GLU A 1 99 ? 1.237 2.902 -0.689 1.00 96.75 99 GLU A C 1
ATOM 780 O O . GLU A 1 99 ? 2.185 2.290 -1.177 1.00 96.75 99 GLU A O 1
ATOM 785 N N . ALA A 1 100 ? 0.151 2.269 -0.240 1.00 98.12 100 ALA A N 1
ATOM 786 C CA . ALA A 1 100 ? 0.014 0.820 -0.245 1.00 98.12 100 ALA A CA 1
ATOM 787 C C . ALA A 1 100 ? 0.074 0.234 -1.666 1.00 98.12 100 ALA A C 1
ATOM 789 O O . ALA A 1 100 ? 0.709 -0.799 -1.893 1.00 98.12 100 ALA A O 1
ATOM 790 N N . ILE A 1 101 ? -0.567 0.900 -2.632 1.00 98.44 101 ILE A N 1
ATOM 791 C CA . ILE A 1 101 ? -0.491 0.514 -4.043 1.00 98.44 101 ILE A CA 1
ATOM 792 C C . ILE A 1 101 ? 0.913 0.775 -4.602 1.00 98.44 101 ILE A C 1
ATOM 794 O O . ILE A 1 101 ? 1.449 -0.099 -5.284 1.00 98.44 101 ILE A O 1
ATOM 798 N N . GLY A 1 102 ? 1.519 1.927 -4.297 1.00 97.00 102 GLY A N 1
ATOM 799 C CA . GLY A 1 102 ? 2.886 2.261 -4.713 1.00 97.00 102 GLY A CA 1
ATOM 800 C C . GLY A 1 102 ? 3.918 1.242 -4.221 1.00 97.00 102 GLY A C 1
ATOM 801 O O . GLY A 1 102 ? 4.712 0.735 -5.010 1.00 97.00 102 GLY A O 1
ATOM 802 N N . ALA A 1 103 ? 3.841 0.841 -2.949 1.00 96.25 103 ALA A N 1
ATOM 803 C CA . ALA A 1 103 ? 4.702 -0.193 -2.380 1.00 96.25 103 ALA A CA 1
ATOM 804 C C . ALA A 1 103 ? 4.550 -1.537 -3.112 1.00 96.25 103 ALA A C 1
ATOM 806 O O . ALA A 1 103 ? 5.539 -2.206 -3.406 1.00 96.25 103 ALA A O 1
ATOM 807 N N . LEU A 1 104 ? 3.322 -1.937 -3.460 1.00 98.31 104 LEU A N 1
ATOM 808 C CA . LEU A 1 104 ? 3.108 -3.166 -4.226 1.00 98.31 104 LEU A CA 1
ATOM 809 C C . LEU A 1 104 ? 3.700 -3.079 -5.644 1.00 98.31 104 LEU A C 1
ATOM 811 O O . LEU A 1 104 ? 4.282 -4.058 -6.105 1.00 98.31 104 LEU A O 1
ATOM 815 N N . ILE A 1 105 ? 3.595 -1.924 -6.314 1.00 98.50 105 ILE A N 1
ATOM 816 C CA . ILE A 1 105 ? 4.236 -1.688 -7.621 1.00 98.50 105 ILE A CA 1
ATOM 817 C C . ILE A 1 105 ? 5.749 -1.865 -7.509 1.00 98.50 105 ILE A C 1
ATOM 819 O O . ILE A 1 105 ? 6.320 -2.614 -8.298 1.00 98.50 105 ILE A O 1
ATOM 823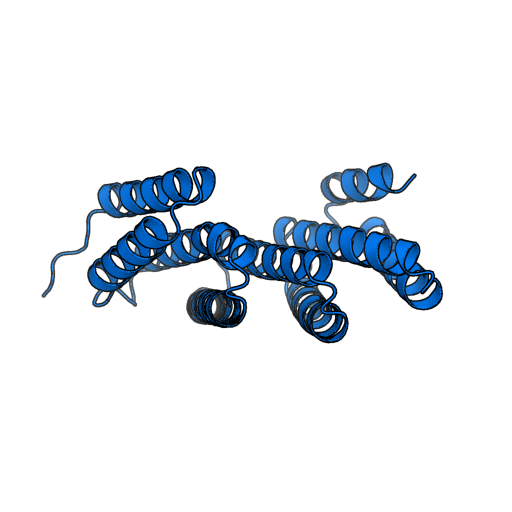 N N . TYR A 1 106 ? 6.377 -1.244 -6.508 1.00 97.06 106 TYR A N 1
ATOM 824 C CA . TYR A 1 106 ? 7.808 -1.392 -6.246 1.00 97.06 106 TYR A CA 1
ATOM 825 C C . TYR A 1 106 ? 8.205 -2.867 -6.098 1.00 97.06 106 TYR A C 1
ATOM 827 O O . TYR A 1 106 ? 9.114 -3.347 -6.773 1.00 97.06 106 TYR A O 1
ATOM 835 N N . HIS A 1 107 ? 7.474 -3.637 -5.289 1.00 97.75 107 HIS A N 1
ATOM 836 C CA . HIS A 1 107 ? 7.772 -5.060 -5.117 1.00 97.75 107 HIS A CA 1
ATOM 837 C C . HIS A 1 107 ? 7.541 -5.883 -6.395 1.00 97.75 107 HIS A C 1
ATOM 839 O O . HIS A 1 107 ? 8.285 -6.834 -6.641 1.00 97.75 107 HIS A O 1
ATOM 845 N N . TYR A 1 108 ? 6.568 -5.525 -7.236 1.00 98.44 108 TYR A N 1
ATOM 846 C CA . TYR A 1 108 ? 6.389 -6.152 -8.550 1.00 98.44 108 TYR A CA 1
ATOM 847 C C . TYR A 1 108 ? 7.524 -5.821 -9.526 1.00 98.44 108 TYR A C 1
ATOM 849 O O . TYR A 1 108 ? 7.968 -6.725 -10.235 1.00 98.44 108 TYR A O 1
ATOM 857 N N . ILE A 1 109 ? 8.037 -4.586 -9.519 1.00 97.44 109 ILE A N 1
ATOM 858 C CA . ILE A 1 109 ? 9.230 -4.175 -10.280 1.00 97.44 109 ILE A CA 1
ATOM 859 C C . ILE A 1 109 ? 10.434 -5.026 -9.867 1.00 97.44 109 ILE A C 1
ATOM 861 O O . ILE A 1 109 ? 11.035 -5.695 -10.706 1.00 97.44 109 ILE A O 1
ATOM 865 N N . MET A 1 110 ? 10.716 -5.102 -8.561 1.00 96.50 110 MET A N 1
ATOM 866 C CA . MET A 1 110 ? 11.846 -5.865 -8.007 1.00 96.50 110 MET A CA 1
ATOM 867 C C . MET A 1 110 ? 11.788 -7.377 -8.286 1.00 96.50 110 MET A C 1
ATOM 869 O O . MET A 1 110 ? 12.757 -8.095 -8.045 1.00 96.50 110 MET A O 1
ATOM 873 N N . ASN A 1 111 ? 10.642 -7.883 -8.744 1.00 96.75 111 ASN A N 1
ATOM 874 C CA . ASN A 1 111 ? 10.424 -9.289 -9.080 1.00 96.75 111 ASN A CA 1
ATOM 875 C C . ASN A 1 111 ? 10.048 -9.498 -10.555 1.00 96.75 111 ASN A C 1
ATOM 877 O O . ASN A 1 111 ? 9.581 -10.577 -10.913 1.00 96.75 111 ASN A O 1
ATOM 881 N N . GLU A 1 112 ? 10.245 -8.477 -11.388 1.00 96.19 112 GLU A N 1
ATOM 882 C CA . GLU A 1 112 ? 10.002 -8.481 -12.830 1.00 96.19 112 GLU A CA 1
ATOM 883 C C . GLU A 1 112 ? 8.603 -8.938 -13.269 1.00 96.19 112 GLU A C 1
ATOM 885 O O . GLU A 1 112 ? 8.410 -9.608 -14.287 1.00 96.19 112 GLU A O 1
ATOM 890 N N . MET A 1 113 ? 7.587 -8.566 -12.492 1.00 96.88 113 MET A N 1
ATOM 891 C CA . MET A 1 113 ? 6.195 -8.938 -12.739 1.00 96.88 113 MET A CA 1
ATOM 892 C C . MET A 1 113 ? 5.493 -7.914 -13.646 1.00 96.88 113 MET A C 1
ATOM 894 O O . MET A 1 113 ? 4.527 -7.269 -13.243 1.00 96.88 113 MET A O 1
ATOM 898 N N . ASP A 1 114 ? 5.964 -7.765 -14.890 1.00 94.50 114 ASP A N 1
ATOM 899 C CA . ASP A 1 114 ? 5.582 -6.682 -15.824 1.00 94.50 114 ASP A CA 1
ATOM 900 C C . ASP A 1 114 ? 4.063 -6.461 -15.960 1.00 94.50 114 ASP A C 1
ATOM 902 O O . ASP A 1 114 ? 3.583 -5.322 -15.981 1.00 94.50 114 ASP A O 1
ATOM 906 N N . LYS A 1 115 ? 3.288 -7.553 -16.040 1.00 95.06 115 LYS A N 1
ATOM 907 C CA . LYS A 1 115 ? 1.818 -7.503 -16.153 1.00 95.06 115 LYS A CA 1
ATOM 908 C C . LYS A 1 115 ? 1.169 -6.924 -14.899 1.00 95.06 115 LYS A C 1
ATOM 910 O O . LYS A 1 115 ? 0.220 -6.145 -14.998 1.00 95.06 115 LYS A O 1
ATOM 915 N N . ASP A 1 116 ? 1.674 -7.307 -13.733 1.00 97.94 116 ASP A N 1
ATOM 916 C CA . ASP A 1 116 ? 1.157 -6.863 -12.445 1.00 97.94 116 ASP A CA 1
ATOM 917 C C . ASP A 1 116 ? 1.587 -5.425 -12.143 1.00 97.94 116 ASP A C 1
ATOM 919 O O . ASP A 1 116 ? 0.767 -4.656 -11.637 1.00 97.94 116 ASP A O 1
ATOM 923 N N . VAL A 1 117 ? 2.791 -5.013 -12.569 1.00 97.00 117 VAL A N 1
ATOM 924 C CA . VAL A 1 117 ? 3.222 -3.603 -12.584 1.00 97.00 117 VAL A CA 1
ATOM 925 C C . VAL A 1 117 ? 2.224 -2.752 -13.372 1.00 97.00 117 VAL A C 1
ATOM 927 O O . VAL A 1 117 ? 1.638 -1.823 -12.819 1.00 97.00 117 VAL A O 1
ATOM 930 N N . HIS A 1 118 ? 1.944 -3.107 -14.630 1.00 93.88 118 HIS A N 1
ATOM 931 C CA . HIS A 1 118 ? 1.026 -2.350 -15.492 1.00 93.88 118 HIS A CA 1
ATOM 932 C C . HIS A 1 118 ? -0.393 -2.259 -14.920 1.00 93.88 118 HIS A C 1
ATOM 934 O O . HIS A 1 118 ? -0.995 -1.181 -14.856 1.00 93.88 118 HIS A O 1
ATOM 940 N N . LYS A 1 119 ? -0.941 -3.401 -14.490 1.00 97.06 119 LYS A N 1
ATOM 941 C CA . LYS A 1 119 ? -2.284 -3.484 -13.904 1.00 97.06 119 LYS A CA 1
ATOM 942 C C . LYS A 1 119 ? -2.393 -2.621 -12.645 1.00 97.06 119 LYS A C 1
ATOM 944 O O . LYS A 1 119 ? -3.391 -1.922 -12.458 1.00 97.06 119 LYS A O 1
ATOM 949 N N . THR A 1 120 ? -1.378 -2.666 -11.789 1.00 98.12 120 THR A N 1
ATOM 950 C CA . THR A 1 120 ? -1.377 -1.970 -10.498 1.00 98.12 120 THR A CA 1
ATOM 951 C C . THR A 1 120 ? -1.122 -0.472 -10.670 1.00 98.12 120 THR A C 1
ATOM 953 O O . THR A 1 120 ? -1.825 0.327 -10.051 1.00 98.12 120 THR A O 1
ATOM 956 N N . LEU A 1 121 ? -0.241 -0.071 -11.593 1.00 97.12 121 LEU A N 1
ATOM 957 C CA . LEU A 1 121 ? -0.051 1.332 -11.977 1.00 97.12 121 LEU A CA 1
ATOM 958 C C . LEU A 1 121 ? -1.338 1.937 -12.549 1.00 97.12 121 LEU A C 1
ATOM 960 O O . LEU A 1 121 ? -1.753 3.016 -12.136 1.00 97.12 121 LEU A O 1
ATOM 964 N N . THR A 1 122 ? -2.041 1.205 -13.420 1.00 96.44 122 THR A N 1
ATOM 965 C CA . THR A 1 122 ? -3.346 1.639 -13.952 1.00 96.44 122 THR A CA 1
ATOM 966 C C . THR A 1 122 ? -4.367 1.856 -12.830 1.00 96.44 122 THR A C 1
ATOM 968 O O . THR A 1 122 ? -5.151 2.808 -12.860 1.00 96.44 122 THR A O 1
ATOM 971 N N . LYS A 1 123 ? -4.367 0.984 -11.810 1.00 97.88 123 LYS A N 1
ATOM 972 C CA . LYS A 1 123 ? -5.223 1.136 -10.627 1.00 97.88 123 LYS A CA 1
ATOM 973 C C . LYS A 1 123 ? -4.884 2.419 -9.858 1.00 97.88 123 LYS A C 1
ATOM 975 O O . LYS A 1 123 ? -5.811 3.159 -9.522 1.00 97.88 123 LYS A O 1
ATOM 980 N N . LEU A 1 124 ? -3.599 2.702 -9.632 1.00 97.75 124 LEU A N 1
ATOM 981 C CA . LEU A 1 124 ? -3.152 3.926 -8.960 1.00 97.75 124 LEU A CA 1
ATOM 982 C C . LEU A 1 124 ? -3.506 5.183 -9.762 1.00 97.75 124 LEU A C 1
ATOM 984 O O . LEU A 1 124 ? -4.057 6.121 -9.197 1.00 97.75 124 LEU A O 1
ATOM 988 N N . GLY A 1 125 ? -3.299 5.178 -11.080 1.00 95.75 125 GLY A N 1
ATOM 989 C CA . GLY A 1 125 ? -3.644 6.310 -11.942 1.00 95.75 125 GLY A CA 1
ATOM 990 C C . GLY A 1 125 ? -5.141 6.610 -11.958 1.00 95.75 125 GLY A C 1
ATOM 991 O O . GLY A 1 125 ? -5.558 7.763 -11.858 1.00 95.75 125 GLY A O 1
ATOM 992 N N . ASN A 1 126 ? -5.986 5.577 -11.985 1.00 96.62 126 ASN A N 1
ATOM 993 C CA . ASN A 1 126 ? -7.434 5.754 -11.850 1.00 96.62 126 ASN A CA 1
ATOM 994 C C . ASN A 1 126 ? -7.839 6.308 -10.479 1.00 96.62 126 ASN A C 1
ATOM 996 O O . ASN A 1 126 ? -8.824 7.043 -10.387 1.00 96.62 126 ASN A O 1
ATOM 1000 N N . PHE A 1 127 ? -7.111 5.952 -9.420 1.00 97.06 127 PHE A N 1
ATOM 1001 C CA . PHE A 1 127 ? -7.318 6.517 -8.093 1.00 97.06 127 PHE A CA 1
ATOM 1002 C C . PHE A 1 127 ? -6.888 7.991 -8.054 1.00 97.06 127 PHE A C 1
ATOM 1004 O O . PHE A 1 127 ? -7.707 8.847 -7.729 1.00 97.06 127 PHE A O 1
ATOM 1011 N N . ALA A 1 128 ? -5.683 8.319 -8.520 1.00 94.25 128 ALA A N 1
ATOM 1012 C CA . ALA A 1 128 ? -5.195 9.693 -8.616 1.00 94.25 128 ALA A CA 1
ATOM 1013 C C . ALA A 1 128 ? -6.141 10.592 -9.429 1.00 94.25 128 ALA A C 1
ATOM 1015 O O . ALA A 1 128 ? -6.520 11.670 -8.979 1.00 94.25 128 ALA A O 1
ATOM 1016 N N . ARG A 1 129 ? -6.655 10.128 -10.573 1.00 92.88 129 ARG A N 1
ATOM 1017 C CA . ARG A 1 129 ? -7.637 10.891 -11.371 1.00 92.88 129 ARG A CA 1
ATOM 1018 C C . ARG A 1 129 ? -8.941 11.202 -10.636 1.00 92.88 129 ARG A C 1
ATOM 1020 O O . ARG A 1 129 ? -9.607 12.164 -11.007 1.00 92.88 129 ARG A O 1
ATOM 1027 N N . LYS A 1 130 ? -9.333 10.411 -9.635 1.00 94.56 130 LYS A N 1
ATOM 1028 C CA . LYS A 1 130 ? -10.513 10.689 -8.794 1.00 94.56 130 LYS A CA 1
ATOM 1029 C C . LYS A 1 130 ? -10.198 11.636 -7.636 1.00 94.56 130 LYS A C 1
ATOM 1031 O O . LYS A 1 130 ? -11.109 12.267 -7.116 1.00 94.56 130 LYS A O 1
ATOM 1036 N N . HIS A 1 131 ? -8.925 11.750 -7.270 1.00 91.75 131 HIS A N 1
ATOM 1037 C CA . HIS A 1 131 ? -8.424 12.536 -6.146 1.00 91.75 131 HIS A CA 1
ATOM 1038 C C . HIS A 1 131 ? -7.420 13.596 -6.636 1.00 91.75 131 HIS A C 1
ATOM 1040 O O . HIS A 1 131 ? -6.304 13.710 -6.135 1.00 91.75 131 HIS A O 1
ATOM 1046 N N . GLN A 1 132 ? -7.817 14.379 -7.649 1.00 88.00 132 GLN A N 1
ATOM 1047 C CA . GLN A 1 132 ? -6.977 15.399 -8.307 1.00 88.00 132 GLN A CA 1
ATOM 1048 C C . GLN A 1 132 ? -6.615 16.592 -7.424 1.00 88.00 132 GLN A C 1
ATOM 1050 O O . GLN A 1 132 ? -5.807 17.418 -7.819 1.00 88.00 132 GLN A O 1
ATOM 1055 N N . THR A 1 133 ? -7.225 16.729 -6.254 1.00 86.38 133 THR A N 1
ATOM 1056 C CA . THR A 1 133 ? -6.917 17.814 -5.317 1.00 86.38 133 THR A CA 1
ATOM 1057 C C . THR A 1 133 ? -6.109 17.335 -4.119 1.00 86.38 133 THR A C 1
ATOM 1059 O O . THR A 1 133 ? -5.665 18.172 -3.345 1.00 86.38 133 THR A O 1
ATOM 1062 N N . ASN A 1 134 ? -5.909 16.020 -3.955 1.00 88.56 134 ASN A N 1
ATOM 1063 C CA . ASN A 1 134 ? -5.122 15.480 -2.851 1.00 88.56 134 ASN A CA 1
ATOM 1064 C C . ASN A 1 134 ? -3.637 15.417 -3.266 1.00 88.56 134 ASN A C 1
ATOM 1066 O O . ASN A 1 134 ? -3.287 14.589 -4.112 1.00 88.56 134 ASN A O 1
ATOM 1070 N N . PRO A 1 135 ? -2.754 16.258 -2.695 1.00 87.75 135 PRO A N 1
ATOM 1071 C CA . PRO A 1 135 ? -1.348 16.306 -3.091 1.00 87.75 135 PRO A CA 1
ATOM 1072 C C . PRO A 1 135 ? -0.593 15.008 -2.779 1.00 87.75 135 PRO A C 1
ATOM 1074 O O . PRO A 1 135 ? 0.244 14.593 -3.577 1.00 87.75 135 PRO A O 1
ATOM 1077 N N . PHE A 1 136 ? -0.920 14.322 -1.681 1.00 88.75 136 PHE A N 1
ATOM 1078 C CA . PHE A 1 136 ? -0.252 13.082 -1.278 1.00 88.75 136 PHE A CA 1
ATOM 1079 C C . PHE A 1 136 ? -0.570 11.924 -2.224 1.00 88.75 136 PHE A C 1
ATOM 1081 O O . PHE A 1 136 ? 0.313 11.151 -2.593 1.00 88.75 136 PHE A O 1
ATOM 1088 N N . VAL A 1 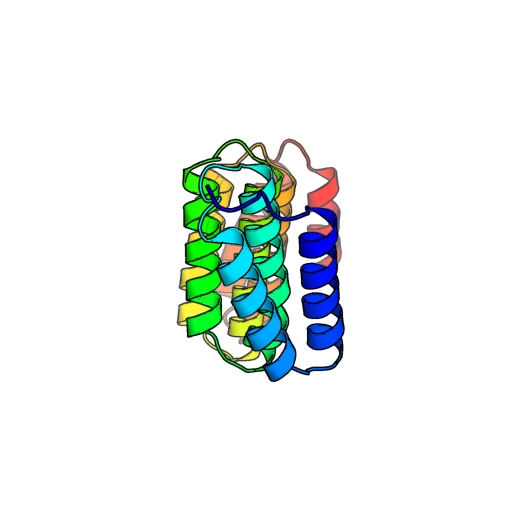137 ? -1.816 11.819 -2.694 1.00 92.50 137 VAL A N 1
ATOM 1089 C CA . VAL A 1 137 ? -2.186 10.806 -3.701 1.00 92.50 137 VAL A CA 1
ATOM 1090 C C . VAL A 1 137 ? -1.420 11.024 -5.007 1.00 92.50 137 VAL A C 1
ATOM 1092 O O . VAL A 1 137 ? -1.000 10.069 -5.659 1.00 92.50 137 VAL A O 1
ATOM 1095 N N . GLN A 1 138 ? -1.225 12.281 -5.388 1.00 90.00 138 GLN A N 1
ATOM 1096 C CA . GLN A 1 138 ? -0.613 12.662 -6.661 1.00 90.00 138 GLN A CA 1
ATOM 1097 C C . GLN A 1 138 ? 0.896 12.493 -6.610 1.00 90.00 138 GLN A C 1
ATOM 1099 O O . GLN A 1 138 ? 1.482 11.978 -7.558 1.00 90.00 138 GLN A O 1
ATOM 1104 N N . PHE A 1 139 ? 1.500 12.822 -5.470 1.00 87.88 139 PHE A N 1
ATOM 1105 C CA . PHE A 1 139 ? 2.883 12.487 -5.173 1.00 87.88 139 PHE A CA 1
ATOM 1106 C C . PHE A 1 139 ? 3.124 10.975 -5.247 1.00 87.88 139 PHE A C 1
ATOM 1108 O O . PHE A 1 139 ? 4.004 10.537 -5.983 1.00 87.88 139 PHE A O 1
ATOM 1115 N N . ASN A 1 140 ? 2.293 10.166 -4.579 1.00 90.44 140 ASN A N 1
ATOM 1116 C CA . ASN A 1 140 ? 2.397 8.705 -4.638 1.00 90.44 140 ASN A CA 1
ATOM 1117 C C . ASN A 1 140 ? 2.272 8.170 -6.074 1.00 90.44 140 ASN A C 1
ATOM 1119 O O . ASN A 1 140 ? 3.003 7.259 -6.465 1.00 90.44 140 ASN A O 1
ATOM 1123 N N . TYR A 1 141 ? 1.375 8.746 -6.882 1.00 93.81 141 TYR A N 1
ATOM 1124 C CA . TYR A 1 141 ? 1.241 8.359 -8.284 1.00 93.81 141 TYR A CA 1
ATOM 1125 C C . TYR A 1 141 ? 2.465 8.739 -9.121 1.00 93.81 141 TYR A C 1
ATOM 1127 O O . TYR A 1 141 ? 2.978 7.897 -9.854 1.00 93.81 141 TYR A O 1
ATOM 1135 N N . ALA A 1 142 ? 2.969 9.966 -8.983 1.00 89.94 142 ALA A N 1
ATOM 1136 C CA . ALA A 1 142 ? 4.157 10.428 -9.697 1.00 89.94 142 ALA A CA 1
ATOM 1137 C C . ALA A 1 142 ? 5.408 9.617 -9.329 1.00 89.94 142 ALA A C 1
ATOM 1139 O O . ALA A 1 142 ? 6.172 9.237 -10.214 1.00 89.94 142 ALA A O 1
ATOM 1140 N N . MET A 1 143 ? 5.581 9.284 -8.047 1.00 89.56 143 MET A N 1
ATOM 1141 C CA . MET A 1 143 ? 6.655 8.405 -7.579 1.00 89.56 143 MET A CA 1
ATOM 1142 C C . MET A 1 143 ? 6.579 7.020 -8.228 1.00 89.56 143 MET A C 1
ATOM 1144 O O . MET A 1 143 ? 7.581 6.526 -8.742 1.00 89.56 143 MET A O 1
ATOM 1148 N N . ALA A 1 144 ? 5.390 6.409 -8.264 1.00 94.56 144 ALA A N 1
ATOM 1149 C CA . ALA A 1 144 ? 5.202 5.117 -8.917 1.00 94.56 144 ALA A CA 1
ATOM 1150 C C . ALA A 1 144 ? 5.448 5.192 -10.434 1.00 94.56 144 ALA A C 1
ATOM 1152 O O . ALA A 1 144 ? 6.081 4.298 -10.987 1.00 94.56 144 ALA A O 1
ATOM 1153 N N . LEU A 1 145 ? 4.991 6.253 -11.110 1.00 93.44 145 LEU A N 1
ATOM 1154 C CA . LEU A 1 145 ? 5.284 6.477 -12.530 1.00 93.44 145 LEU A CA 1
ATOM 1155 C C . LEU A 1 145 ? 6.796 6.559 -12.770 1.00 93.44 145 LEU A C 1
ATOM 1157 O O . LEU A 1 145 ? 7.295 5.883 -13.661 1.00 93.44 145 LEU A O 1
ATOM 1161 N N . SER A 1 146 ? 7.524 7.326 -11.954 1.00 88.50 146 SER A N 1
ATOM 1162 C CA . SER A 1 146 ? 8.980 7.472 -12.068 1.00 88.50 146 SER A CA 1
ATOM 1163 C C . SER A 1 146 ? 9.698 6.119 -11.966 1.00 88.50 146 SER A C 1
ATOM 1165 O O . SER A 1 146 ? 10.426 5.734 -12.880 1.00 88.50 146 SER A O 1
ATOM 1167 N N . GLN A 1 147 ? 9.379 5.328 -10.935 1.00 91.44 147 GLN A N 1
ATOM 1168 C CA . GLN A 1 147 ? 9.944 3.985 -10.743 1.00 91.44 147 GLN A CA 1
ATOM 1169 C C . GLN A 1 147 ? 9.634 3.040 -11.913 1.00 91.44 147 GLN A C 1
ATOM 1171 O O . GLN A 1 147 ? 10.484 2.264 -12.344 1.00 91.44 147 GLN A O 1
ATOM 1176 N N . VAL A 1 148 ? 8.407 3.088 -12.443 1.00 94.00 148 VAL A N 1
ATOM 1177 C CA . VAL A 1 148 ? 8.006 2.235 -13.568 1.00 94.00 148 VAL A CA 1
ATOM 1178 C C . VAL A 1 148 ? 8.678 2.681 -14.873 1.00 94.00 148 VAL A C 1
ATOM 1180 O O . VAL A 1 148 ? 9.055 1.830 -15.679 1.00 94.00 148 VAL A O 1
ATOM 1183 N N . ALA A 1 149 ? 8.852 3.988 -15.091 1.00 90.06 149 ALA A N 1
ATOM 1184 C CA . ALA A 1 149 ? 9.570 4.515 -16.250 1.00 90.06 149 ALA A CA 1
ATOM 1185 C C . ALA A 1 149 ? 11.040 4.087 -16.242 1.00 90.06 149 ALA A C 1
ATOM 1187 O O . ALA A 1 149 ? 11.524 3.597 -17.261 1.00 90.06 149 ALA A O 1
ATOM 1188 N N . GLU A 1 150 ? 11.718 4.234 -15.101 1.00 89.06 150 GLU A N 1
ATOM 1189 C CA . GLU A 1 150 ? 13.100 3.785 -14.905 1.00 89.06 150 GLU A CA 1
ATOM 1190 C C . GLU A 1 150 ? 13.223 2.291 -15.220 1.00 89.06 150 GLU A C 1
ATOM 1192 O O . GLU A 1 150 ? 13.980 1.901 -16.109 1.00 89.06 150 GLU A O 1
ATOM 1197 N N . TYR A 1 151 ? 12.363 1.471 -14.613 1.00 92.50 151 TYR A N 1
ATOM 1198 C CA . TYR A 1 151 ? 12.342 0.029 -14.826 1.00 92.50 151 TYR A CA 1
ATOM 1199 C C . TYR A 1 151 ? 12.185 -0.388 -16.300 1.00 92.50 151 TYR A C 1
ATOM 1201 O O . TYR A 1 151 ? 12.922 -1.240 -16.805 1.00 92.50 151 TYR A O 1
ATOM 1209 N N . PHE A 1 152 ? 11.227 0.198 -17.027 1.00 90.19 152 PHE A N 1
ATOM 1210 C CA . PHE A 1 152 ? 11.030 -0.143 -18.441 1.00 90.19 152 PHE A CA 1
ATOM 1211 C C . PHE A 1 152 ? 12.088 0.473 -19.362 1.00 90.19 152 PHE A C 1
ATOM 1213 O O . PHE A 1 152 ? 12.356 -0.095 -20.422 1.00 90.19 152 PHE A O 1
ATOM 1220 N N . SER A 1 153 ? 12.718 1.578 -18.957 1.00 86.81 153 SER A N 1
ATOM 1221 C CA . SER A 1 153 ? 13.876 2.146 -19.649 1.00 86.81 153 SER A CA 1
ATOM 1222 C C . SER A 1 153 ? 15.078 1.198 -19.578 1.00 86.81 153 SER A C 1
ATOM 1224 O O . SER A 1 153 ? 15.675 0.895 -20.613 1.00 86.81 153 SER A O 1
ATOM 1226 N N . GLU A 1 154 ? 15.376 0.652 -18.392 1.00 89.38 154 GLU A N 1
ATOM 1227 C CA . GLU A 1 154 ? 16.446 -0.337 -18.184 1.00 89.38 154 GLU A CA 1
ATOM 1228 C C . GLU A 1 154 ? 16.217 -1.631 -18.978 1.00 89.38 154 GLU A C 1
ATOM 1230 O O . GLU A 1 154 ? 17.161 -2.223 -19.497 1.00 89.38 154 GLU A O 1
ATOM 1235 N N . LYS A 1 155 ? 14.954 -2.040 -19.147 1.00 88.88 155 LYS A N 1
ATOM 1236 C CA . LYS A 1 155 ? 14.556 -3.172 -20.003 1.00 88.88 155 LYS A CA 1
ATOM 1237 C C . LYS A 1 155 ? 14.575 -2.872 -21.511 1.00 88.88 155 LYS A C 1
ATOM 1239 O O . LYS A 1 155 ? 14.079 -3.679 -22.295 1.00 88.88 155 LYS A O 1
ATOM 1244 N N . GLU A 1 156 ? 15.087 -1.713 -21.923 1.00 85.81 156 GLU A N 1
ATOM 1245 C CA . GLU A 1 156 ? 15.087 -1.212 -23.305 1.00 85.81 156 GLU A CA 1
ATOM 1246 C C . GLU A 1 156 ? 13.687 -1.084 -23.940 1.00 85.81 156 GLU A C 1
ATOM 1248 O O . GLU A 1 156 ? 13.550 -0.913 -25.154 1.00 85.81 156 GLU A O 1
ATOM 1253 N N . ASN A 1 157 ? 12.624 -1.083 -23.131 1.00 84.31 157 ASN A N 1
ATOM 1254 C CA . ASN A 1 157 ? 11.254 -0.879 -23.590 1.00 84.31 157 ASN A CA 1
ATOM 1255 C C . ASN A 1 157 ? 10.910 0.617 -23.595 1.00 84.31 157 ASN A C 1
ATOM 1257 O O . ASN A 1 157 ? 10.095 1.121 -22.815 1.00 84.31 157 ASN A O 1
ATOM 1261 N N . LYS A 1 158 ? 11.596 1.337 -24.487 1.00 79.69 158 LYS A N 1
ATOM 1262 C CA . LYS A 1 158 ? 11.610 2.804 -24.520 1.00 79.69 158 LYS A CA 1
ATOM 1263 C C . LYS A 1 158 ? 10.232 3.411 -24.769 1.00 79.69 158 LYS A C 1
ATOM 1265 O O . LYS A 1 158 ? 9.940 4.456 -24.203 1.00 79.69 158 LYS A O 1
ATOM 1270 N N . ASP A 1 159 ? 9.368 2.756 -25.540 1.00 83.56 159 ASP A N 1
ATOM 1271 C CA . ASP A 1 159 ? 8.023 3.269 -25.831 1.00 83.56 159 ASP A CA 1
ATOM 1272 C C . ASP A 1 159 ? 7.166 3.390 -24.562 1.00 83.56 159 ASP A C 1
ATOM 1274 O O . ASP A 1 159 ? 6.481 4.394 -24.358 1.00 83.56 159 ASP A O 1
ATOM 1278 N N . ILE A 1 160 ? 7.228 2.392 -23.672 1.00 81.25 160 ILE A 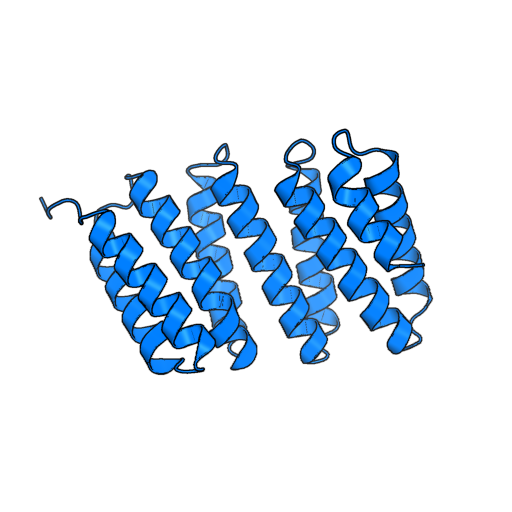N 1
ATOM 1279 C CA . ILE A 1 160 ? 6.501 2.420 -22.395 1.00 81.25 160 ILE A CA 1
ATOM 1280 C C . ILE A 1 160 ? 7.080 3.503 -21.484 1.00 81.25 160 ILE A C 1
ATOM 1282 O O . ILE A 1 160 ? 6.323 4.307 -20.939 1.00 81.25 160 ILE A O 1
ATOM 1286 N N . ALA A 1 161 ? 8.409 3.570 -21.372 1.00 80.31 161 ALA A N 1
ATOM 1287 C CA . ALA A 1 161 ? 9.081 4.590 -20.573 1.00 80.31 161 ALA A CA 1
ATOM 1288 C C . ALA A 1 161 ? 8.734 6.013 -21.053 1.00 80.31 161 ALA A C 1
ATOM 1290 O O . ALA A 1 161 ? 8.356 6.860 -20.244 1.00 80.31 161 ALA A O 1
ATOM 1291 N N . TYR A 1 162 ? 8.761 6.270 -22.366 1.00 81.12 162 TYR A N 1
ATOM 1292 C CA . TYR A 1 162 ? 8.398 7.571 -22.934 1.00 81.12 162 TYR A CA 1
ATOM 1293 C C . TYR A 1 162 ? 6.943 7.954 -22.661 1.00 81.12 162 TYR A C 1
ATOM 1295 O O . TYR A 1 162 ? 6.677 9.099 -22.295 1.00 81.12 162 TYR A O 1
ATOM 1303 N N . ASN A 1 163 ? 6.000 7.019 -22.802 1.00 84.50 163 ASN A N 1
ATOM 1304 C CA . ASN A 1 163 ? 4.592 7.290 -22.504 1.00 84.50 163 ASN A CA 1
ATOM 1305 C C . ASN A 1 163 ? 4.384 7.685 -21.034 1.00 84.50 163 ASN A C 1
ATOM 1307 O O . ASN A 1 163 ? 3.619 8.605 -20.745 1.00 84.50 163 ASN A O 1
ATOM 1311 N N . ILE A 1 164 ? 5.097 7.032 -20.115 1.00 83.56 164 ILE A N 1
ATOM 1312 C CA . ILE A 1 164 ? 5.034 7.344 -18.685 1.00 83.56 164 ILE A CA 1
ATOM 1313 C C . ILE A 1 164 ? 5.661 8.712 -18.387 1.00 83.56 164 ILE A C 1
ATOM 1315 O O . ILE A 1 164 ? 5.076 9.499 -17.645 1.00 83.56 164 ILE A O 1
ATOM 1319 N N . LEU A 1 165 ? 6.804 9.039 -18.997 1.00 79.56 165 LEU A N 1
ATOM 1320 C CA . LEU A 1 165 ? 7.438 10.354 -18.843 1.00 79.56 165 LEU A CA 1
ATOM 1321 C C . LEU A 1 165 ? 6.511 11.490 -19.297 1.00 79.56 165 LEU A C 1
ATOM 1323 O O . LEU A 1 165 ? 6.412 12.510 -18.616 1.00 79.56 165 LEU A O 1
ATOM 1327 N N . TRP A 1 166 ? 5.772 11.307 -20.395 1.00 82.31 166 TRP A N 1
ATOM 1328 C CA . TRP A 1 166 ? 4.755 12.274 -20.821 1.00 82.31 166 TRP A CA 1
ATOM 1329 C C . TRP A 1 166 ? 3.621 12.438 -19.804 1.00 82.31 166 TRP A C 1
ATOM 1331 O O . TRP A 1 166 ? 3.144 13.556 -19.598 1.00 82.31 166 TRP A O 1
ATOM 1341 N N . GLU A 1 167 ? 3.205 11.358 -19.140 1.00 83.88 167 GLU A N 1
ATOM 1342 C CA . GLU A 1 167 ? 2.212 11.438 -18.067 1.00 83.88 167 GLU A CA 1
ATOM 1343 C C . GLU A 1 167 ? 2.751 12.206 -16.848 1.00 83.88 167 GLU A C 1
ATOM 1345 O O . GLU A 1 167 ? 2.048 13.070 -16.319 1.00 83.88 167 GLU A O 1
ATOM 1350 N N . ILE A 1 168 ? 4.014 11.986 -16.462 1.00 79.88 168 ILE A N 1
ATOM 1351 C CA . ILE A 1 168 ? 4.693 12.756 -15.403 1.00 79.88 168 ILE A CA 1
ATOM 1352 C C . ILE A 1 168 ? 4.752 14.246 -15.767 1.00 79.88 168 ILE A C 1
ATOM 1354 O O . ILE A 1 168 ? 4.373 15.090 -14.954 1.00 79.88 168 ILE A O 1
ATOM 1358 N N . VAL A 1 169 ? 5.157 14.586 -16.997 1.00 77.75 169 VAL A N 1
ATOM 1359 C CA . VAL A 1 169 ? 5.174 15.978 -17.484 1.00 77.75 169 VAL A CA 1
ATOM 1360 C C . VAL A 1 169 ? 3.782 16.601 -17.395 1.00 77.75 169 VAL A C 1
ATOM 1362 O O . VAL A 1 169 ? 3.650 17.738 -16.938 1.00 77.75 169 VAL A O 1
ATOM 1365 N N . GLY A 1 170 ? 2.735 15.864 -17.775 1.00 78.19 170 GLY A N 1
ATOM 1366 C CA . GLY A 1 170 ? 1.351 16.312 -17.633 1.00 78.19 170 GLY A CA 1
ATOM 1367 C C . GLY A 1 170 ? 0.987 16.621 -16.179 1.00 78.19 170 GLY A C 1
ATOM 1368 O O . GLY A 1 170 ? 0.478 17.704 -15.886 1.00 78.19 170 GLY A O 1
ATOM 1369 N N . LEU A 1 171 ? 1.301 15.714 -15.251 1.00 76.19 171 LEU A N 1
ATOM 1370 C CA . LEU A 1 171 ? 1.052 15.917 -13.822 1.00 76.19 171 LEU A CA 1
ATOM 1371 C C . LEU A 1 171 ? 1.775 17.165 -13.298 1.00 76.19 171 LEU A C 1
ATOM 1373 O O . LEU A 1 171 ? 1.128 18.063 -12.767 1.00 76.19 171 LEU A O 1
ATOM 1377 N N . VAL A 1 172 ? 3.087 17.289 -13.512 1.00 70.88 172 VAL A N 1
ATOM 1378 C CA . VAL A 1 172 ? 3.883 18.434 -13.023 1.00 70.88 172 VAL A CA 1
ATOM 1379 C C . VAL A 1 172 ? 3.401 19.761 -13.632 1.00 70.88 172 VAL A C 1
ATOM 1381 O O . VAL A 1 172 ? 3.335 20.791 -12.956 1.00 70.88 172 VAL A O 1
ATOM 1384 N N . THR A 1 173 ? 3.009 19.754 -14.909 1.00 71.56 173 THR A N 1
ATOM 1385 C CA . THR A 1 173 ? 2.590 20.968 -15.625 1.00 71.56 173 THR A CA 1
ATOM 1386 C C . THR A 1 173 ? 1.223 21.476 -15.170 1.00 71.56 173 THR A C 1
ATOM 1388 O O . THR A 1 173 ? 1.019 22.693 -15.093 1.00 71.56 173 THR A O 1
ATOM 1391 N N . PHE A 1 174 ? 0.290 20.579 -14.842 1.00 67.81 174 PHE A N 1
ATOM 1392 C CA . PHE A 1 174 ? -1.117 20.932 -14.623 1.00 67.81 174 PHE A CA 1
ATOM 1393 C C . PHE A 1 174 ? -1.607 20.750 -13.180 1.00 67.81 174 PHE A C 1
ATOM 1395 O O . PHE A 1 174 ? -2.743 21.122 -12.884 1.00 67.81 174 PHE A O 1
ATOM 1402 N N . PHE A 1 175 ? -0.777 20.245 -12.263 1.00 65.62 175 PHE A N 1
ATOM 1403 C CA . PHE A 1 175 ? -1.178 20.074 -10.868 1.00 65.62 175 PHE A CA 1
ATOM 1404 C C . PHE A 1 175 ? -1.180 21.400 -10.074 1.00 65.62 175 PHE A C 1
ATOM 1406 O O . PHE A 1 175 ? -0.228 22.171 -10.195 1.00 65.62 175 PHE A O 1
ATOM 1413 N N . PRO A 1 176 ? -2.187 21.681 -9.219 1.00 56.00 176 PRO A N 1
ATOM 1414 C CA . PRO A 1 176 ? -2.233 22.897 -8.391 1.00 56.00 176 PRO A CA 1
ATOM 1415 C C . PRO A 1 176 ? -1.229 22.947 -7.219 1.00 56.00 176 PRO A C 1
ATOM 1417 O O . PRO A 1 176 ? -1.116 23.985 -6.578 1.00 56.00 176 PRO A O 1
ATOM 1420 N N . GLY A 1 177 ? -0.501 21.859 -6.935 1.00 57.53 177 GLY A N 1
ATOM 1421 C CA . GLY A 1 177 ? 0.489 21.736 -5.846 1.00 57.53 177 GLY A CA 1
ATOM 1422 C C . GLY A 1 177 ? 1.896 21.378 -6.341 1.00 57.53 177 GLY A C 1
ATOM 1423 O O . GLY A 1 177 ? 2.507 20.432 -5.848 1.00 57.53 177 GLY A O 1
ATOM 1424 N N . LYS A 1 178 ? 2.370 22.085 -7.376 1.00 58.16 178 LYS A N 1
ATOM 1425 C CA . LYS A 1 178 ? 3.563 21.740 -8.180 1.00 58.16 178 LYS A CA 1
ATOM 1426 C C . LYS A 1 178 ? 4.831 21.475 -7.373 1.00 58.16 178 LYS A C 1
ATOM 1428 O O . LYS A 1 178 ? 5.601 20.612 -7.763 1.00 58.16 178 LYS A O 1
ATOM 1433 N N . GLU A 1 179 ? 5.013 22.161 -6.248 1.00 59.50 179 GLU A N 1
ATOM 1434 C CA . GLU A 1 179 ? 6.233 22.142 -5.427 1.00 59.50 179 GLU A CA 1
ATOM 1435 C C . GLU A 1 179 ? 6.662 20.734 -4.981 1.00 59.50 179 GLU A C 1
ATOM 1437 O O . GLU A 1 179 ? 7.855 20.438 -4.946 1.00 59.50 179 GLU A O 1
ATOM 1442 N N . ILE A 1 180 ? 5.701 19.851 -4.688 1.00 56.03 180 ILE A N 1
ATOM 1443 C CA . ILE A 1 180 ? 5.963 18.469 -4.253 1.00 56.03 180 ILE A CA 1
ATOM 1444 C C . ILE A 1 180 ? 6.341 17.569 -5.445 1.00 56.03 180 ILE A C 1
ATOM 1446 O O . ILE A 1 180 ? 7.110 16.622 -5.298 1.00 56.03 180 ILE A O 1
ATOM 1450 N N . LEU A 1 181 ? 5.835 17.875 -6.643 1.00 57.16 181 LEU A N 1
ATOM 1451 C CA . LEU A 1 181 ? 6.084 17.092 -7.856 1.00 57.16 181 LEU A CA 1
ATOM 1452 C C . LEU A 1 181 ? 7.375 17.506 -8.574 1.00 57.16 181 LEU A C 1
ATOM 1454 O O . LEU A 1 181 ? 7.979 16.666 -9.237 1.00 57.16 181 LEU A O 1
ATOM 1458 N N . THR A 1 182 ? 7.841 18.750 -8.404 1.00 59.31 182 THR A N 1
ATOM 1459 C CA . THR A 1 182 ? 9.123 19.204 -8.971 1.00 59.31 182 THR A CA 1
ATOM 1460 C C . THR A 1 182 ? 10.305 18.389 -8.435 1.00 59.31 182 THR A C 1
ATOM 1462 O O . THR A 1 182 ? 11.230 18.078 -9.173 1.00 59.31 182 THR A O 1
ATOM 1465 N N . GLN A 1 183 ? 10.246 17.946 -7.173 1.00 57.84 183 GLN A N 1
ATOM 1466 C CA . GLN A 1 183 ? 11.285 17.089 -6.585 1.00 57.84 183 GLN A CA 1
ATOM 1467 C C . GLN A 1 183 ? 11.368 15.710 -7.257 1.00 57.84 183 GLN A C 1
ATOM 1469 O O . GLN A 1 183 ? 12.444 15.122 -7.325 1.00 57.84 183 GLN A O 1
ATOM 1474 N N . VAL A 1 184 ? 10.245 15.202 -7.779 1.00 56.72 184 VAL A N 1
ATOM 1475 C CA . VAL A 1 184 ? 10.198 13.935 -8.525 1.00 56.72 184 VAL A CA 1
ATOM 1476 C C . VAL A 1 184 ? 10.743 14.122 -9.943 1.00 56.72 184 VAL A C 1
ATOM 1478 O O . VAL A 1 184 ? 11.429 13.239 -10.446 1.00 56.72 184 VAL A O 1
ATOM 1481 N N . SER A 1 185 ? 10.481 15.271 -10.582 1.00 52.81 185 SER A N 1
ATOM 1482 C CA . SER A 1 185 ? 11.026 15.572 -11.912 1.00 52.81 185 SER A CA 1
ATOM 1483 C C . SER A 1 185 ? 12.523 15.876 -11.902 1.00 52.81 185 SER A C 1
ATOM 1485 O O . SER A 1 185 ? 13.216 15.495 -12.838 1.00 52.81 185 SER A O 1
ATOM 1487 N N . ASP A 1 186 ? 13.035 16.522 -10.853 1.00 55.22 186 ASP A N 1
ATOM 1488 C CA . ASP A 1 186 ? 14.455 16.883 -10.757 1.00 55.22 186 ASP A CA 1
ATOM 1489 C C . ASP A 1 186 ? 15.357 15.656 -10.526 1.00 55.22 186 ASP A C 1
ATOM 1491 O O . ASP A 1 186 ? 16.533 15.682 -10.872 1.00 55.22 186 ASP A O 1
ATOM 1495 N N . GLY A 1 187 ? 14.805 14.557 -9.994 1.00 49.88 187 GLY A N 1
ATOM 1496 C CA . GLY A 1 187 ? 15.496 13.268 -9.874 1.00 49.88 187 GLY A CA 1
ATOM 1497 C C . GLY A 1 187 ? 15.569 12.448 -11.171 1.00 49.88 187 GLY A C 1
ATOM 1498 O O . GLY A 1 187 ? 16.163 11.375 -11.158 1.00 49.88 187 GLY A O 1
ATOM 1499 N N . LEU A 1 188 ? 14.960 12.924 -12.266 1.00 42.09 188 LEU A N 1
ATOM 1500 C CA . LEU A 1 188 ? 14.948 12.275 -13.587 1.00 42.09 188 LEU A CA 1
ATOM 1501 C C . LEU A 1 188 ? 15.929 12.915 -14.597 1.00 42.09 188 LEU A C 1
ATOM 1503 O O . LEU A 1 188 ? 15.943 12.495 -15.757 1.00 42.09 188 LEU A O 1
ATOM 1507 N N . VAL A 1 189 ? 16.705 13.933 -14.191 1.00 36.66 189 VAL A N 1
ATOM 1508 C CA . VAL A 1 189 ? 17.687 14.657 -15.032 1.00 36.66 189 VAL A CA 1
ATOM 1509 C C . VAL A 1 189 ? 19.103 14.130 -14.831 1.00 36.66 189 VAL A C 1
ATOM 1511 O O . VAL A 1 189 ? 19.523 13.994 -13.661 1.00 36.66 189 VAL A O 1
#